Protein AF-A0A950DJM6-F1 (afdb_monomer_lite)

pLDDT: mean 75.51, std 18.3, range [28.61, 95.75]

Secondary structure (DSSP, 8-state):
--SHHHHHHHTT----------S----TTS--SHHHHHHHHHSHHHHHTS-HHHHHHHHHHHHHHHHS-HHHHHHHHHHHHHHHHS-HHHHHHHHHHHHHHHHS-HHHHHHHHHHHHHHHTS-HHHHHHHHHHHHHHHHS-HHHHHHHHHHHHHHHHS-HHHHHHHHHHHHHHSSS------PPP----

Sequence (189 aa):
MTTRSSIAVVMILAALISPGAFAQTAPLGEPANSAERALVGAQPDAWARLNPQQRERVLENFRQWQGMTPEQRQGAERNFQEFRKLPPQERQQVLRTLHQWRQLPPERREQMRAAYSRFKNMPPAQRQQIMQRYEHFQQLPPEQRQKVLNNYQRWQQMTPEQRQEFSRQWGRTHNAHPRFEPKPPKLLH

Radius of gyration: 23.28 Å; chains: 1; bounding box: 52×35×60 Å

Structure (mmCIF, N/CA/C/O backbone):
data_AF-A0A950DJM6-F1
#
_entry.id   AF-A0A950DJM6-F1
#
loop_
_atom_site.group_PDB
_atom_site.id
_atom_site.type_symbol
_atom_site.label_atom_id
_atom_site.label_alt_id
_atom_site.label_comp_id
_atom_site.label_asym_id
_atom_site.label_entity_id
_atom_site.label_seq_id
_atom_site.pdbx_PDB_ins_code
_atom_site.Cartn_x
_atom_site.Cartn_y
_atom_site.Cartn_z
_atom_site.occupancy
_atom_site.B_iso_or_equiv
_atom_site.auth_seq_id
_atom_site.auth_comp_id
_atom_site.auth_asym_id
_atom_site.auth_atom_id
_atom_site.pdbx_PDB_model_num
ATOM 1 N N . MET A 1 1 ? 14.748 -20.514 -17.461 1.00 38.59 1 MET A N 1
ATOM 2 C CA . MET A 1 1 ? 13.566 -19.754 -17.938 1.00 38.59 1 MET A CA 1
ATOM 3 C C . MET A 1 1 ? 13.356 -18.534 -17.033 1.00 38.59 1 MET A C 1
ATOM 5 O O . MET A 1 1 ? 12.516 -18.590 -16.151 1.00 38.59 1 MET A O 1
ATOM 9 N N . THR A 1 2 ? 14.166 -17.473 -17.137 1.00 38.38 2 THR A N 1
ATOM 10 C CA . THR A 1 2 ? 14.316 -16.523 -15.999 1.00 38.38 2 THR A CA 1
ATOM 11 C C . THR A 1 2 ? 14.405 -15.034 -16.356 1.00 38.38 2 THR A C 1
ATOM 13 O O . THR A 1 2 ? 14.617 -14.217 -15.469 1.00 38.38 2 THR A O 1
ATOM 16 N N . THR A 1 3 ? 14.194 -14.639 -17.614 1.00 36.16 3 THR A N 1
ATOM 17 C CA . THR A 1 3 ? 14.257 -13.218 -18.028 1.00 36.16 3 THR A CA 1
ATOM 18 C C . THR A 1 3 ? 12.938 -12.651 -18.552 1.00 36.16 3 THR A C 1
ATOM 20 O O . THR A 1 3 ? 12.709 -11.453 -18.436 1.00 36.16 3 THR A O 1
ATOM 23 N N . ARG A 1 4 ? 12.027 -13.483 -19.076 1.00 36.38 4 ARG A N 1
ATOM 24 C CA . ARG A 1 4 ? 10.762 -13.010 -19.675 1.00 36.38 4 ARG A CA 1
ATOM 25 C C . ARG A 1 4 ? 9.646 -12.735 -18.656 1.00 36.38 4 ARG A C 1
ATOM 27 O O . ARG A 1 4 ? 8.851 -11.829 -18.880 1.00 36.38 4 ARG A O 1
ATOM 34 N N . SER A 1 5 ? 9.602 -13.465 -17.538 1.00 37.94 5 SER A N 1
ATOM 35 C CA . SER A 1 5 ? 8.569 -13.281 -16.500 1.00 37.94 5 SER A CA 1
ATOM 36 C C . SER A 1 5 ? 8.754 -11.978 -15.714 1.00 37.94 5 SER A C 1
ATOM 38 O O . SER A 1 5 ? 7.786 -11.264 -15.471 1.00 37.94 5 SER A O 1
ATOM 40 N N . SER A 1 6 ? 10.005 -11.598 -15.440 1.00 43.41 6 SER A N 1
ATOM 41 C CA . SER A 1 6 ? 10.375 -10.409 -14.659 1.00 43.41 6 SER A CA 1
ATOM 42 C C . SER A 1 6 ? 9.978 -9.087 -15.334 1.00 43.41 6 SER A C 1
ATOM 44 O O . SER A 1 6 ? 9.652 -8.116 -14.657 1.00 43.41 6 SER A O 1
ATOM 46 N N . ILE A 1 7 ? 9.952 -9.049 -16.672 1.00 50.00 7 ILE A N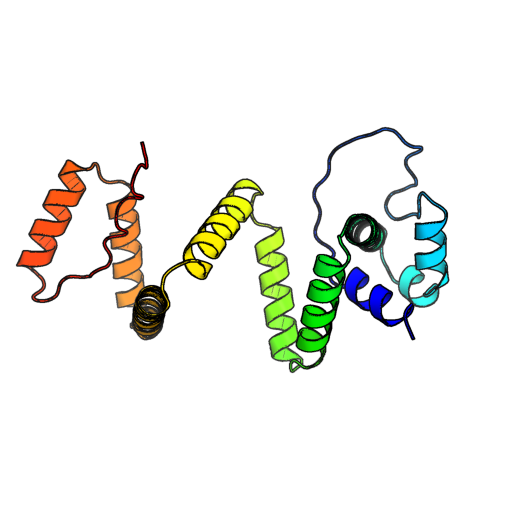 1
ATOM 47 C CA . ILE A 1 7 ? 9.603 -7.852 -17.461 1.00 50.00 7 ILE A CA 1
ATOM 48 C C . ILE A 1 7 ? 8.101 -7.537 -17.344 1.00 50.00 7 ILE A C 1
ATOM 50 O O . ILE A 1 7 ? 7.706 -6.374 -17.296 1.00 50.00 7 ILE A O 1
ATOM 54 N N . ALA A 1 8 ? 7.250 -8.560 -17.216 1.00 43.78 8 ALA A N 1
ATOM 55 C CA . ALA A 1 8 ? 5.803 -8.376 -17.131 1.00 43.78 8 ALA A CA 1
ATOM 56 C C . ALA A 1 8 ? 5.336 -7.867 -15.746 1.00 43.78 8 ALA A C 1
ATOM 58 O O . ALA A 1 8 ? 4.342 -7.145 -15.664 1.00 43.78 8 ALA A O 1
ATOM 59 N N . VAL A 1 9 ? 6.090 -8.164 -14.677 1.00 50.28 9 VAL A N 1
ATOM 60 C CA . VAL A 1 9 ? 5.865 -7.643 -13.311 1.00 50.28 9 VAL A CA 1
ATOM 61 C C . VAL A 1 9 ? 6.177 -6.140 -13.228 1.00 50.28 9 VAL A C 1
ATOM 63 O O . VAL A 1 9 ? 5.440 -5.376 -12.601 1.00 50.28 9 VAL A O 1
ATOM 66 N N . VAL A 1 10 ? 7.240 -5.701 -13.912 1.00 52.81 10 VAL A N 1
ATOM 67 C CA . VAL A 1 10 ? 7.722 -4.306 -13.932 1.00 52.81 10 VAL A CA 1
ATOM 68 C C . VAL A 1 10 ? 6.737 -3.361 -14.637 1.00 52.81 10 VAL A C 1
ATOM 70 O O . VAL A 1 10 ? 6.583 -2.216 -14.222 1.00 52.81 10 VAL A O 1
ATOM 73 N N . MET A 1 11 ? 5.993 -3.829 -15.642 1.00 51.84 11 MET A N 1
ATOM 74 C CA . MET A 1 11 ? 5.091 -2.983 -16.443 1.00 51.84 11 MET A CA 1
ATOM 75 C C . MET A 1 11 ? 3.792 -2.566 -15.717 1.00 51.84 11 MET A C 1
ATOM 77 O O . MET A 1 11 ? 3.169 -1.578 -16.097 1.00 51.84 11 MET A O 1
ATOM 81 N N . ILE A 1 12 ? 3.378 -3.261 -14.646 1.00 52.03 12 ILE A N 1
ATOM 82 C CA . ILE A 1 12 ? 2.125 -2.971 -13.904 1.00 52.03 12 ILE A CA 1
ATOM 83 C C . ILE A 1 12 ? 2.365 -2.063 -12.677 1.00 52.03 12 ILE A C 1
ATOM 85 O O . ILE A 1 12 ? 1.452 -1.404 -12.156 1.00 52.03 12 ILE A O 1
ATOM 89 N N . LEU A 1 13 ? 3.610 -1.953 -12.207 1.00 47.56 13 LEU A N 1
ATOM 90 C CA . LEU A 1 13 ? 3.924 -1.315 -10.926 1.00 47.56 13 LEU A CA 1
ATOM 91 C C . LEU A 1 13 ? 4.033 0.224 -10.954 1.00 47.56 13 LEU A C 1
ATOM 93 O O . LEU A 1 13 ? 4.403 0.840 -9.960 1.00 47.56 13 LEU A O 1
ATOM 97 N N . ALA A 1 14 ? 3.578 0.858 -12.033 1.00 49.09 14 ALA A N 1
ATOM 98 C CA . ALA A 1 14 ? 3.875 2.249 -12.315 1.00 49.09 14 ALA A CA 1
ATOM 99 C C . ALA A 1 14 ? 3.080 3.236 -11.430 1.00 49.09 14 ALA A C 1
ATOM 101 O O . ALA A 1 14 ? 1.867 3.332 -11.643 1.00 49.09 14 ALA A O 1
ATOM 102 N N . ALA A 1 15 ? 3.748 4.030 -10.553 1.00 43.06 15 ALA A N 1
ATOM 103 C CA . ALA A 1 15 ? 3.265 4.620 -9.273 1.00 43.06 15 ALA A CA 1
ATOM 104 C C . ALA A 1 15 ? 4.123 5.660 -8.493 1.00 43.06 15 ALA A C 1
ATOM 106 O O . ALA A 1 15 ? 3.902 5.670 -7.290 1.00 43.06 15 ALA A O 1
ATOM 107 N N . LEU A 1 16 ? 4.981 6.502 -9.108 1.00 52.78 16 LEU A N 1
ATOM 108 C CA . LEU A 1 16 ? 5.612 7.789 -8.663 1.00 52.78 16 LEU A CA 1
ATOM 109 C C . LEU A 1 16 ? 5.734 8.147 -7.153 1.00 52.78 16 LEU A C 1
ATOM 111 O O . LEU A 1 16 ? 4.713 8.304 -6.481 1.00 52.78 16 LEU A O 1
ATOM 115 N N . ILE A 1 17 ? 6.974 8.437 -6.697 1.00 47.97 17 ILE A N 1
ATOM 116 C CA . ILE A 1 17 ? 7.470 9.687 -6.025 1.00 47.97 17 ILE A CA 1
ATOM 117 C C . ILE A 1 17 ? 9.014 9.607 -5.793 1.00 47.97 17 ILE A C 1
ATOM 119 O O . ILE A 1 17 ? 9.511 8.585 -5.326 1.00 47.97 17 ILE A O 1
ATOM 123 N N . SER A 1 18 ? 9.734 10.712 -6.077 1.00 40.81 18 SER A N 1
ATOM 124 C CA . SER A 1 18 ? 11.208 10.943 -6.020 1.00 40.81 18 SER A CA 1
ATOM 125 C C . SER A 1 18 ? 11.799 11.232 -4.615 1.00 40.81 18 SER A C 1
ATOM 127 O O . SER A 1 18 ? 11.031 11.564 -3.710 1.00 40.81 18 SER A O 1
ATOM 129 N N . PRO A 1 19 ? 13.147 11.170 -4.421 1.00 51.50 19 PRO A N 1
ATOM 130 C CA . PRO A 1 19 ? 14.003 12.367 -4.605 1.00 51.50 19 PRO A CA 1
ATOM 131 C C . PRO A 1 19 ? 15.437 12.145 -5.179 1.00 51.50 19 PRO A C 1
ATOM 133 O O . PRO A 1 19 ? 16.105 11.166 -4.874 1.00 51.50 19 PRO A O 1
ATOM 136 N N . GLY A 1 20 ? 15.884 13.130 -5.978 1.00 48.41 20 GLY A N 1
ATOM 137 C CA . GLY A 1 20 ? 17.236 13.723 -6.106 1.00 48.41 20 GLY A CA 1
ATOM 138 C C . GLY A 1 20 ? 18.523 12.889 -6.269 1.00 48.41 20 GLY A C 1
ATOM 139 O O . GLY A 1 20 ? 19.001 12.307 -5.306 1.00 48.41 20 GLY A O 1
ATOM 140 N N . ALA A 1 21 ? 19.181 13.030 -7.431 1.00 41.78 21 ALA A N 1
ATOM 141 C CA . ALA A 1 21 ? 20.616 13.343 -7.599 1.00 41.78 21 ALA A CA 1
ATOM 142 C C . ALA A 1 21 ? 20.911 13.621 -9.091 1.00 41.78 21 ALA A C 1
ATOM 144 O O . ALA A 1 21 ? 20.365 12.947 -9.963 1.00 41.78 21 ALA A O 1
ATOM 145 N N . PHE A 1 22 ? 21.751 14.617 -9.394 1.00 52.34 22 PHE A N 1
ATOM 146 C CA . PHE A 1 22 ? 22.158 14.963 -10.760 1.00 52.34 22 PHE A CA 1
ATOM 147 C C . PHE A 1 22 ? 22.953 13.816 -11.406 1.00 52.34 22 PHE A C 1
ATOM 149 O O . PHE A 1 22 ? 24.130 13.617 -11.126 1.00 52.34 22 PHE A O 1
ATOM 156 N N . ALA A 1 23 ? 22.312 13.094 -12.315 1.00 46.31 23 ALA A N 1
ATOM 157 C CA . ALA A 1 23 ? 22.949 12.463 -13.464 1.00 46.31 23 ALA A CA 1
ATOM 158 C C . ALA A 1 23 ? 22.388 13.173 -14.701 1.00 46.31 23 ALA A C 1
ATOM 160 O O . ALA A 1 23 ? 21.306 13.750 -14.594 1.00 46.31 23 ALA A O 1
ATOM 161 N N . GLN A 1 24 ? 23.103 13.167 -15.835 1.00 42.28 24 GLN A N 1
ATOM 162 C CA . GLN A 1 24 ? 22.585 13.645 -17.127 1.00 42.28 24 GLN A CA 1
ATOM 163 C C . GLN A 1 24 ? 21.115 13.249 -17.235 1.00 42.28 24 GLN A C 1
ATOM 165 O O . GLN A 1 24 ? 20.809 12.059 -17.317 1.00 42.28 24 GLN A O 1
ATOM 170 N N . THR A 1 25 ? 20.212 14.223 -17.098 1.00 49.75 25 THR A N 1
ATOM 171 C CA . THR A 1 25 ? 18.785 13.935 -17.075 1.00 49.75 25 THR A CA 1
ATOM 172 C C . THR A 1 25 ? 18.435 13.563 -18.493 1.00 49.75 25 THR A C 1
ATOM 174 O O . THR A 1 25 ? 18.199 14.432 -19.332 1.00 49.75 25 THR A O 1
ATOM 177 N N . ALA A 1 26 ? 18.485 12.259 -18.767 1.00 56.16 26 ALA A N 1
ATOM 178 C CA . ALA A 1 26 ? 17.840 11.681 -19.922 1.00 56.16 26 ALA A CA 1
ATOM 179 C C . ALA A 1 26 ? 16.441 12.313 -19.996 1.00 56.16 26 ALA A C 1
ATOM 181 O O . ALA A 1 26 ? 15.798 12.478 -18.948 1.00 56.16 26 ALA A O 1
ATOM 182 N N . PRO A 1 27 ? 16.001 12.760 -21.182 1.00 66.94 27 PRO A N 1
ATOM 183 C CA . PRO A 1 27 ? 14.669 13.323 -21.314 1.00 66.94 27 PRO A CA 1
ATOM 184 C C . PRO A 1 27 ? 13.656 12.341 -20.720 1.00 66.94 27 PRO A C 1
ATOM 186 O O . PRO A 1 27 ? 13.850 11.128 -20.791 1.00 66.94 27 PRO A O 1
ATOM 189 N N . LEU A 1 28 ? 12.626 12.881 -20.064 1.00 75.88 28 LEU A N 1
ATOM 190 C CA . LEU A 1 28 ? 11.648 12.110 -19.297 1.00 75.88 28 LEU A CA 1
ATOM 191 C C . LEU A 1 28 ? 11.212 10.855 -20.072 1.00 75.88 28 LEU A C 1
ATOM 193 O O . LEU A 1 28 ? 10.678 10.969 -21.176 1.00 75.88 28 LEU A O 1
ATOM 197 N N . GLY A 1 29 ? 11.418 9.672 -19.491 1.00 79.25 29 GLY A N 1
ATOM 198 C CA . GLY A 1 29 ? 11.062 8.414 -20.136 1.00 79.25 29 GLY A CA 1
ATOM 199 C C . GLY A 1 29 ? 12.085 7.847 -21.119 1.00 79.25 29 GLY A C 1
ATOM 200 O O . GLY A 1 29 ? 11.708 6.989 -21.911 1.00 79.25 29 GLY A O 1
ATOM 201 N N . GLU A 1 30 ? 13.351 8.255 -21.063 1.00 88.50 30 GLU A N 1
ATOM 202 C CA . GLU A 1 30 ? 14.446 7.602 -21.788 1.00 88.50 30 GLU A CA 1
ATOM 203 C C . GLU A 1 30 ? 15.387 6.823 -20.844 1.00 88.50 30 GLU A C 1
ATOM 205 O O . GLU A 1 30 ? 15.624 7.243 -19.708 1.00 88.50 30 GLU A O 1
ATOM 210 N N . PRO A 1 31 ? 15.933 5.671 -21.284 1.00 87.88 31 PRO A N 1
ATOM 211 C CA . PRO A 1 31 ? 16.753 4.803 -20.441 1.00 87.88 31 PRO A CA 1
ATOM 212 C C . PRO A 1 31 ? 18.121 5.430 -20.121 1.00 87.88 31 PRO A C 1
ATOM 214 O O . PRO A 1 31 ? 18.942 5.683 -21.007 1.00 87.88 31 PRO A O 1
ATOM 217 N N . ALA A 1 32 ? 18.415 5.601 -18.833 1.00 88.75 32 ALA A N 1
ATOM 218 C CA . ALA A 1 32 ? 19.607 6.282 -18.331 1.00 88.75 32 ALA A CA 1
ATOM 219 C C . ALA A 1 32 ? 20.866 5.395 -18.313 1.00 88.75 32 ALA A C 1
ATOM 221 O O . ALA A 1 32 ? 21.988 5.896 -18.382 1.00 88.75 32 ALA A O 1
ATOM 222 N N . ASN A 1 33 ? 20.716 4.069 -18.240 1.00 87.25 33 ASN A N 1
ATOM 223 C CA . ASN A 1 33 ? 21.836 3.129 -18.117 1.00 87.25 33 ASN A CA 1
ATOM 224 C C . ASN A 1 33 ? 21.691 1.900 -19.033 1.00 87.25 33 ASN A C 1
ATOM 226 O O . ASN A 1 33 ? 20.666 1.692 -19.681 1.00 87.25 33 ASN A O 1
ATOM 230 N N . SER A 1 34 ? 22.740 1.077 -19.109 1.00 87.56 34 SER A N 1
ATOM 231 C CA . SER A 1 34 ? 22.771 -0.112 -19.973 1.00 87.56 34 SER A CA 1
ATOM 232 C C . SER A 1 34 ? 21.712 -1.158 -19.609 1.00 87.56 34 SER A C 1
ATOM 234 O O . SER A 1 34 ? 21.174 -1.804 -20.506 1.00 87.56 34 SER A O 1
ATOM 236 N N . ALA A 1 35 ? 21.367 -1.303 -18.327 1.00 86.44 35 ALA A N 1
ATOM 237 C CA . ALA A 1 35 ? 20.337 -2.239 -17.884 1.00 86.44 35 ALA A CA 1
ATOM 238 C C . ALA A 1 35 ? 18.931 -1.781 -18.305 1.00 86.44 35 ALA A C 1
ATOM 240 O O . ALA A 1 35 ? 18.131 -2.588 -18.772 1.00 86.44 35 ALA A O 1
ATOM 241 N N . GLU A 1 36 ? 18.647 -0.483 -18.211 1.00 90.25 36 GLU A N 1
ATOM 242 C CA . GLU A 1 36 ? 17.407 0.115 -18.709 1.00 90.25 36 GLU A CA 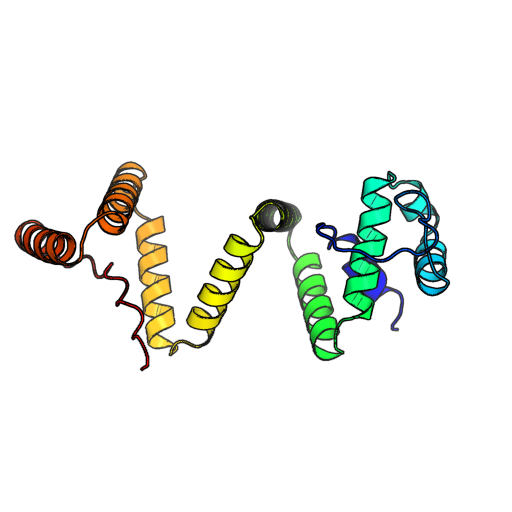1
ATOM 243 C C . GLU A 1 36 ? 17.307 0.013 -20.238 1.00 90.25 36 GLU A C 1
ATOM 245 O O . GLU A 1 36 ? 16.258 -0.352 -20.765 1.00 90.25 36 GLU A O 1
ATOM 250 N N . ARG A 1 37 ? 18.408 0.227 -20.971 1.00 90.50 37 ARG A N 1
ATOM 251 C CA . ARG A 1 37 ? 18.437 0.009 -22.431 1.00 90.50 37 ARG A CA 1
ATOM 252 C C . ARG A 1 37 ? 18.181 -1.451 -22.797 1.00 90.50 37 ARG A C 1
ATOM 254 O O . ARG A 1 37 ? 17.475 -1.713 -23.765 1.00 90.50 37 ARG A O 1
ATOM 261 N N . ALA A 1 38 ? 18.707 -2.397 -22.019 1.00 87.88 38 ALA A N 1
ATOM 262 C CA . ALA A 1 38 ? 18.437 -3.821 -22.210 1.00 87.88 38 ALA A CA 1
ATOM 263 C C . ALA A 1 38 ? 16.964 -4.177 -21.938 1.00 87.88 38 ALA A C 1
ATOM 265 O O . ALA A 1 38 ? 16.391 -4.977 -22.676 1.00 87.88 38 ALA A O 1
ATOM 266 N N . LEU A 1 39 ? 16.331 -3.562 -20.929 1.00 86.50 39 LEU A N 1
ATOM 267 C CA . LEU A 1 39 ? 14.891 -3.703 -20.682 1.00 86.50 39 LEU A CA 1
ATOM 268 C C . LEU A 1 39 ? 14.075 -3.221 -21.887 1.00 86.50 39 LEU A C 1
ATOM 270 O O . LEU A 1 39 ? 13.205 -3.945 -22.367 1.00 86.50 39 LEU A O 1
ATOM 274 N N . VAL A 1 40 ? 14.374 -2.017 -22.380 1.00 89.94 40 VAL A N 1
ATOM 275 C CA . VAL A 1 40 ? 13.697 -1.425 -23.542 1.00 89.94 40 VAL A CA 1
ATOM 276 C C . VAL A 1 40 ? 13.904 -2.286 -24.791 1.00 89.94 40 VAL A C 1
ATOM 278 O O . VAL A 1 40 ? 12.944 -2.629 -25.479 1.00 89.94 40 VAL A O 1
ATOM 281 N N . GLY A 1 41 ? 15.144 -2.711 -25.044 1.00 86.81 41 GLY A N 1
ATOM 282 C CA . GLY A 1 41 ? 15.504 -3.560 -26.180 1.00 86.81 41 GLY A CA 1
ATOM 283 C C . GLY A 1 41 ? 14.878 -4.956 -26.142 1.00 86.81 41 GLY A C 1
ATOM 284 O O . GLY A 1 41 ? 14.742 -5.589 -27.185 1.00 86.81 41 GLY A O 1
ATOM 285 N N . ALA A 1 42 ? 14.443 -5.436 -24.974 1.00 86.31 42 ALA A N 1
ATOM 286 C CA . ALA A 1 42 ? 13.726 -6.702 -24.864 1.00 86.31 42 ALA A CA 1
ATOM 287 C C . ALA A 1 42 ? 12.277 -6.624 -25.381 1.00 86.31 42 ALA A C 1
ATOM 289 O O . ALA A 1 42 ? 11.709 -7.662 -25.728 1.00 86.31 42 ALA A O 1
ATOM 290 N N . GLN A 1 43 ? 11.668 -5.428 -25.413 1.00 84.50 43 GLN A N 1
ATOM 291 C CA . GLN A 1 43 ? 10.299 -5.199 -25.898 1.00 84.50 43 GLN A CA 1
ATOM 292 C C . GLN A 1 43 ? 10.157 -3.847 -26.634 1.00 84.50 43 GLN A C 1
ATOM 294 O O . GLN A 1 43 ? 9.415 -2.969 -26.177 1.00 84.50 43 GLN A O 1
ATOM 299 N N . PRO A 1 44 ? 10.817 -3.672 -27.794 1.00 85.19 44 PRO A N 1
ATOM 300 C CA . PRO A 1 44 ? 10.868 -2.386 -28.492 1.00 85.19 44 PRO A CA 1
ATOM 301 C C . PRO A 1 44 ? 9.487 -1.906 -28.966 1.00 85.19 44 PRO A C 1
ATOM 303 O O . PRO A 1 44 ? 9.147 -0.739 -28.781 1.00 85.19 44 PRO A O 1
ATOM 306 N N . ASP A 1 45 ? 8.643 -2.805 -29.487 1.00 87.56 45 ASP A N 1
ATOM 307 C CA . ASP A 1 45 ? 7.300 -2.447 -29.971 1.00 87.56 45 ASP A CA 1
ATOM 308 C C . ASP A 1 45 ? 6.369 -1.993 -28.843 1.00 87.56 45 ASP A C 1
ATOM 310 O O . ASP A 1 45 ? 5.568 -1.072 -29.008 1.00 87.56 45 ASP A O 1
ATOM 314 N N . ALA A 1 46 ? 6.458 -2.645 -27.679 1.00 84.00 46 ALA A N 1
ATOM 315 C CA . ALA A 1 46 ? 5.664 -2.274 -26.513 1.00 84.00 46 ALA A CA 1
ATOM 316 C C . ALA A 1 46 ? 6.115 -0.916 -25.966 1.00 84.00 46 ALA A C 1
ATOM 318 O O . ALA A 1 46 ? 5.273 -0.083 -25.642 1.00 84.00 46 ALA A O 1
ATOM 319 N N . TRP A 1 47 ? 7.429 -0.680 -25.920 1.00 86.69 47 TRP A N 1
ATOM 320 C CA . TRP A 1 47 ? 8.024 0.582 -25.490 1.00 86.69 47 TRP A CA 1
ATOM 321 C C . TRP A 1 47 ? 7.632 1.762 -26.386 1.00 86.69 47 TRP A C 1
ATOM 323 O O . TRP A 1 47 ? 7.261 2.829 -25.890 1.00 86.69 47 TRP A O 1
ATOM 333 N N . ALA A 1 48 ? 7.645 1.558 -27.706 1.00 89.56 48 ALA A N 1
ATOM 334 C CA . ALA A 1 48 ? 7.292 2.584 -28.684 1.00 89.56 48 ALA A CA 1
ATOM 335 C C . ALA A 1 48 ? 5.854 3.105 -28.510 1.00 89.56 48 ALA A C 1
ATOM 337 O O . ALA A 1 48 ? 5.597 4.283 -28.749 1.00 89.56 48 ALA A O 1
ATOM 338 N N . ARG A 1 49 ? 4.931 2.255 -28.034 1.00 89.06 49 ARG A N 1
ATOM 339 C CA . ARG A 1 49 ? 3.517 2.601 -27.788 1.00 89.06 49 ARG A CA 1
ATOM 340 C C . ARG A 1 49 ? 3.283 3.407 -26.508 1.00 89.06 49 ARG A C 1
ATOM 342 O O . ARG A 1 49 ? 2.177 3.906 -26.309 1.00 89.06 49 ARG A O 1
ATOM 349 N N . LEU A 1 50 ? 4.277 3.505 -25.626 1.00 86.31 50 LEU A N 1
ATOM 350 C CA . LEU A 1 50 ? 4.166 4.247 -24.372 1.00 86.31 50 LEU A CA 1
ATOM 351 C C . LEU A 1 50 ? 4.465 5.731 -24.588 1.00 86.31 50 LEU A C 1
ATOM 353 O O . LEU A 1 50 ? 5.432 6.086 -25.265 1.00 86.31 50 LEU A O 1
ATOM 357 N N . ASN A 1 51 ? 3.684 6.592 -23.937 1.00 88.81 51 ASN A N 1
ATOM 358 C CA . ASN A 1 51 ? 4.006 8.013 -23.831 1.00 88.81 51 ASN A CA 1
ATOM 359 C C . ASN A 1 51 ? 5.171 8.251 -22.836 1.00 88.81 51 ASN A C 1
ATOM 361 O O . ASN A 1 51 ? 5.472 7.366 -22.029 1.00 88.81 51 ASN A O 1
ATOM 365 N N . PRO A 1 52 ? 5.810 9.436 -22.835 1.00 87.56 52 PRO A N 1
ATOM 366 C CA . PRO A 1 52 ? 6.966 9.719 -21.975 1.00 87.56 52 PRO A CA 1
ATOM 367 C C . PRO A 1 52 ? 6.729 9.457 -20.478 1.00 87.56 52 PRO A C 1
ATOM 369 O O . PRO A 1 52 ? 7.578 8.888 -19.797 1.00 87.56 52 PRO A O 1
ATOM 372 N N . GLN A 1 53 ? 5.542 9.786 -19.958 1.00 84.19 53 GLN A N 1
ATOM 373 C CA . GLN A 1 53 ? 5.205 9.554 -18.551 1.00 84.19 53 GLN A CA 1
ATOM 374 C C . GLN A 1 53 ? 5.051 8.060 -18.230 1.00 84.19 53 GLN A C 1
ATOM 376 O O . GLN A 1 53 ? 5.441 7.605 -17.155 1.00 84.19 53 GLN A O 1
ATOM 381 N N . GLN A 1 54 ? 4.482 7.282 -19.151 1.00 84.25 54 GLN A N 1
ATOM 382 C CA . GLN A 1 54 ? 4.370 5.830 -19.022 1.00 84.25 54 GLN A CA 1
ATOM 383 C C . GLN A 1 54 ? 5.747 5.164 -19.091 1.00 84.25 54 GLN A C 1
ATOM 385 O O . GLN A 1 54 ? 6.030 4.289 -18.273 1.00 84.25 54 GLN A O 1
ATOM 390 N N . ARG A 1 55 ? 6.607 5.609 -20.015 1.00 89.62 55 ARG A N 1
ATOM 391 C CA . ARG A 1 55 ? 7.994 5.146 -20.147 1.00 89.62 55 ARG A CA 1
ATOM 392 C C . ARG A 1 55 ? 8.793 5.384 -18.877 1.00 89.62 55 ARG A C 1
ATOM 394 O O . ARG A 1 55 ? 9.339 4.432 -18.324 1.00 89.62 55 ARG A O 1
ATOM 401 N N . GLU A 1 56 ? 8.774 6.615 -18.364 1.00 88.69 56 GLU A N 1
ATOM 402 C CA . GLU A 1 56 ? 9.463 6.967 -17.117 1.00 88.69 56 GLU A CA 1
ATOM 403 C C . GLU A 1 56 ? 9.061 6.024 -15.994 1.00 88.69 56 GLU A C 1
ATOM 405 O O . GLU A 1 56 ? 9.880 5.582 -15.192 1.00 88.69 56 GLU A O 1
ATOM 410 N N . ARG A 1 57 ? 7.787 5.638 -15.976 1.00 82.25 57 ARG A N 1
ATOM 411 C CA . ARG A 1 57 ? 7.286 4.818 -14.897 1.00 82.25 57 ARG A CA 1
ATOM 412 C C . ARG A 1 57 ? 7.606 3.345 -14.996 1.00 82.25 57 ARG A C 1
ATOM 414 O O . ARG A 1 57 ? 7.737 2.686 -13.970 1.00 82.25 57 ARG A O 1
ATOM 421 N N . VAL A 1 58 ? 7.771 2.832 -16.205 1.00 86.00 58 VAL A N 1
ATOM 422 C CA . VAL A 1 58 ? 8.360 1.509 -16.413 1.00 86.00 58 VAL A CA 1
ATOM 423 C C . VAL A 1 58 ? 9.812 1.500 -15.925 1.00 86.00 58 VAL A C 1
ATOM 425 O O . VAL A 1 58 ? 10.201 0.565 -15.225 1.00 86.00 58 VAL A O 1
ATOM 428 N N . LEU A 1 59 ? 10.584 2.555 -16.210 1.00 88.88 59 LEU A N 1
ATOM 429 C CA . LEU A 1 59 ? 11.973 2.683 -15.748 1.00 88.88 59 LEU A CA 1
ATOM 430 C C . LEU A 1 59 ? 12.059 2.818 -14.224 1.00 88.88 59 LEU A C 1
ATOM 432 O O . LEU A 1 59 ? 12.856 2.129 -13.594 1.00 88.88 59 LEU A O 1
ATOM 436 N N . GLU A 1 60 ? 11.200 3.629 -13.605 1.00 85.81 60 GLU A N 1
ATOM 437 C CA . GLU A 1 60 ? 11.116 3.759 -12.145 1.00 85.81 60 GLU A CA 1
ATOM 438 C C . GLU A 1 60 ? 10.855 2.401 -11.474 1.00 85.81 60 GLU A C 1
ATOM 440 O O . GLU A 1 60 ? 11.572 2.013 -10.549 1.00 85.81 60 GLU A O 1
ATOM 445 N N . ASN A 1 61 ? 9.884 1.632 -11.977 1.00 84.38 61 ASN A N 1
ATOM 446 C CA . ASN A 1 61 ? 9.593 0.297 -11.450 1.00 84.38 61 ASN A CA 1
ATOM 447 C C . ASN A 1 61 ? 10.763 -0.662 -11.640 1.00 84.38 61 ASN A C 1
ATOM 449 O O . ASN A 1 61 ? 11.003 -1.516 -10.788 1.00 84.38 61 ASN A O 1
ATOM 453 N N . PHE A 1 62 ? 11.476 -0.547 -12.761 1.00 87.31 62 PHE A N 1
ATOM 454 C CA . PHE A 1 62 ? 12.644 -1.369 -13.032 1.00 87.31 62 PHE A CA 1
ATOM 455 C C . PHE A 1 62 ? 13.766 -1.072 -12.038 1.00 87.31 62 PHE A C 1
ATOM 457 O O . PHE A 1 62 ? 14.317 -2.001 -11.450 1.00 87.31 62 PHE A O 1
ATOM 464 N N . ARG A 1 63 ? 14.041 0.208 -11.766 1.00 87.44 63 ARG A N 1
ATOM 465 C CA . ARG A 1 63 ? 15.006 0.625 -10.740 1.00 87.44 63 ARG A CA 1
ATOM 466 C C . ARG A 1 63 ? 14.609 0.110 -9.354 1.00 87.44 63 ARG A C 1
ATOM 468 O O . ARG A 1 63 ? 15.442 -0.457 -8.649 1.00 87.44 63 ARG A O 1
ATOM 475 N N . GLN A 1 64 ? 13.329 0.214 -8.986 1.00 84.88 64 GLN A N 1
ATOM 476 C CA . GLN A 1 64 ? 12.822 -0.357 -7.730 1.00 84.88 64 GLN A CA 1
ATOM 477 C C . GLN A 1 64 ? 13.014 -1.877 -7.678 1.00 84.88 64 GLN A C 1
ATOM 479 O O . GLN A 1 64 ? 13.504 -2.400 -6.681 1.00 84.88 64 GLN A O 1
ATOM 484 N N . TRP A 1 65 ? 12.688 -2.591 -8.759 1.00 83.56 65 TRP A N 1
ATOM 485 C CA . TRP A 1 65 ? 12.890 -4.036 -8.874 1.00 83.56 65 TRP A CA 1
ATOM 486 C C . TRP A 1 65 ? 14.364 -4.437 -8.727 1.00 83.56 65 TRP A C 1
ATOM 488 O O . TRP A 1 65 ? 14.681 -5.430 -8.063 1.00 83.56 65 TRP A O 1
ATOM 498 N N . GLN A 1 66 ? 15.282 -3.657 -9.303 1.00 86.31 66 GLN A N 1
ATOM 499 C CA . GLN A 1 66 ? 16.720 -3.868 -9.144 1.00 86.31 66 GLN A CA 1
ATOM 500 C C . GLN A 1 66 ? 17.166 -3.721 -7.683 1.00 86.31 66 GLN A C 1
ATOM 502 O O . GLN A 1 66 ? 18.006 -4.502 -7.244 1.00 86.31 66 GLN A O 1
ATOM 507 N N . GLY A 1 67 ? 16.551 -2.819 -6.915 1.00 87.25 67 GLY A N 1
ATOM 508 C CA . GLY A 1 67 ? 16.799 -2.663 -5.478 1.00 87.25 67 GLY A CA 1
ATOM 509 C C . GLY A 1 67 ? 16.143 -3.717 -4.572 1.00 87.25 67 GLY A C 1
ATOM 510 O O . GLY A 1 67 ? 16.448 -3.757 -3.383 1.00 87.25 67 GLY A O 1
ATOM 511 N N . MET A 1 68 ? 15.250 -4.568 -5.092 1.00 86.81 68 MET A N 1
ATOM 512 C CA . MET A 1 68 ? 14.566 -5.587 -4.285 1.00 86.81 68 MET A CA 1
ATOM 513 C C . MET A 1 68 ? 15.474 -6.769 -3.922 1.00 86.81 68 MET A C 1
ATOM 515 O O . MET A 1 68 ? 16.239 -7.256 -4.761 1.00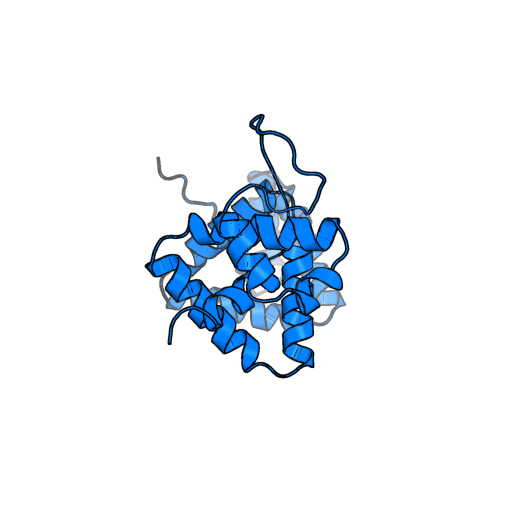 86.81 68 MET A O 1
ATOM 519 N N . THR A 1 69 ? 15.302 -7.304 -2.709 1.00 89.94 69 THR A N 1
ATOM 520 C CA . THR A 1 69 ? 15.934 -8.567 -2.287 1.00 89.94 69 THR A CA 1
ATOM 521 C C . THR A 1 69 ? 15.363 -9.765 -3.064 1.00 89.94 69 THR A C 1
ATOM 523 O O . THR A 1 69 ? 14.257 -9.677 -3.617 1.00 89.94 69 THR A O 1
ATOM 526 N N . PRO A 1 70 ? 16.061 -10.916 -3.111 1.00 88.31 70 PRO A N 1
ATOM 527 C CA . PRO A 1 70 ? 15.543 -12.126 -3.754 1.00 88.31 70 PRO A CA 1
ATOM 528 C C . PRO A 1 70 ? 14.153 -12.542 -3.248 1.00 88.31 70 PRO A C 1
ATOM 530 O O . PRO A 1 70 ? 13.277 -12.883 -4.043 1.00 88.31 70 PRO A O 1
ATOM 533 N N . GLU A 1 71 ? 13.908 -12.435 -1.943 1.00 85.12 71 GLU A N 1
ATOM 534 C CA . GLU A 1 71 ? 12.634 -12.781 -1.304 1.00 85.12 71 GLU A CA 1
ATOM 535 C C . GLU A 1 71 ? 11.524 -11.816 -1.729 1.00 85.12 71 GLU A C 1
ATOM 537 O O . GLU A 1 71 ? 10.400 -12.237 -2.017 1.00 85.12 71 GLU A O 1
ATOM 542 N N . GLN A 1 72 ? 11.838 -10.518 -1.811 1.00 81.69 72 GLN A N 1
ATOM 543 C CA . GLN A 1 72 ? 10.906 -9.498 -2.290 1.00 81.69 72 GLN A CA 1
ATOM 544 C C . GLN A 1 72 ? 10.532 -9.733 -3.756 1.00 81.69 72 GLN A C 1
ATOM 546 O O . GLN A 1 72 ? 9.346 -9.711 -4.092 1.00 81.69 72 GLN A O 1
ATOM 551 N N . ARG A 1 73 ? 11.513 -10.043 -4.614 1.00 83.81 73 ARG A N 1
ATOM 552 C CA . ARG A 1 73 ? 11.268 -10.394 -6.022 1.00 83.81 73 ARG A CA 1
ATOM 553 C C . ARG A 1 73 ? 10.421 -11.657 -6.149 1.00 83.81 73 ARG A C 1
ATOM 555 O O . ARG A 1 73 ? 9.476 -11.678 -6.932 1.00 83.81 73 ARG A O 1
ATOM 562 N N . GLN A 1 74 ? 10.691 -12.685 -5.341 1.00 85.94 74 GLN A N 1
ATOM 563 C CA . GLN A 1 74 ? 9.884 -13.909 -5.319 1.00 85.94 74 GLN A CA 1
ATOM 564 C C . GLN A 1 74 ? 8.444 -13.637 -4.853 1.00 85.94 74 GLN A C 1
ATOM 566 O O . GLN A 1 74 ? 7.495 -14.238 -5.356 1.00 85.94 74 GLN A O 1
ATOM 571 N N . GLY A 1 75 ? 8.257 -12.746 -3.878 1.00 83.88 75 GLY A N 1
ATOM 572 C CA . GLY A 1 75 ? 6.933 -12.292 -3.451 1.00 83.88 75 GLY A CA 1
ATOM 573 C C . GLY A 1 75 ? 6.187 -11.557 -4.566 1.00 83.88 75 GLY A C 1
ATOM 574 O O . GLY A 1 75 ? 5.030 -11.865 -4.841 1.00 83.88 75 GLY A O 1
ATOM 575 N N . ALA A 1 76 ? 6.857 -10.627 -5.244 1.00 82.88 76 ALA A N 1
ATOM 576 C CA . ALA A 1 76 ? 6.285 -9.871 -6.351 1.00 82.88 76 ALA A CA 1
ATOM 577 C C . ALA A 1 76 ? 5.919 -10.763 -7.552 1.00 82.88 76 ALA A C 1
ATOM 579 O O . ALA A 1 76 ? 4.834 -10.608 -8.109 1.00 82.88 76 ALA A O 1
ATOM 580 N N . GLU A 1 77 ? 6.760 -11.743 -7.892 1.00 83.00 77 GLU A N 1
ATOM 581 C CA . GLU A 1 77 ? 6.465 -12.746 -8.922 1.00 83.00 77 GLU A CA 1
ATOM 582 C C . GLU A 1 77 ? 5.228 -13.580 -8.556 1.00 83.00 77 GLU A C 1
ATOM 584 O O . GLU A 1 77 ? 4.317 -13.720 -9.369 1.00 83.00 77 GLU A O 1
ATOM 589 N N . ARG A 1 78 ? 5.136 -14.071 -7.311 1.00 87.25 78 ARG A N 1
ATOM 590 C CA . ARG A 1 78 ? 3.945 -14.798 -6.831 1.00 87.25 78 ARG A CA 1
ATOM 591 C C . ARG A 1 78 ? 2.681 -13.946 -6.941 1.00 87.25 78 ARG A C 1
ATOM 593 O O . ARG A 1 78 ? 1.690 -14.394 -7.510 1.00 87.25 78 ARG A O 1
ATOM 600 N N . ASN A 1 79 ? 2.729 -12.701 -6.469 1.00 83.94 79 ASN A N 1
ATOM 601 C CA . ASN A 1 79 ? 1.594 -11.778 -6.551 1.00 83.94 79 ASN A CA 1
ATOM 602 C C . ASN A 1 79 ? 1.166 -11.522 -8.001 1.00 83.94 79 ASN A C 1
ATOM 604 O O . ASN A 1 79 ? -0.025 -11.449 -8.298 1.00 83.94 79 ASN A O 1
ATOM 608 N N . PHE A 1 80 ? 2.130 -11.399 -8.914 1.00 84.69 80 PHE A N 1
ATOM 609 C CA . PHE A 1 80 ? 1.854 -11.218 -10.332 1.00 84.69 80 PHE A CA 1
ATOM 610 C C . PHE A 1 80 ? 1.205 -12.453 -10.964 1.00 84.69 80 PHE A C 1
ATOM 612 O O . PHE A 1 80 ? 0.263 -12.317 -11.747 1.00 84.69 80 PHE A O 1
ATOM 619 N N . GLN A 1 81 ? 1.660 -13.655 -10.608 1.00 86.94 81 GLN A N 1
ATOM 620 C CA . GLN A 1 81 ? 1.045 -14.898 -11.071 1.00 86.94 81 GLN A CA 1
ATOM 621 C C . GLN A 1 81 ? -0.408 -15.016 -10.606 1.00 86.94 81 GLN A C 1
ATOM 623 O O . GLN A 1 81 ? -1.270 -15.343 -11.418 1.00 86.94 81 GLN A O 1
ATOM 628 N N . GLU A 1 82 ? -0.699 -14.683 -9.348 1.00 86.62 82 GLU A N 1
ATOM 629 C CA . GLU A 1 82 ? -2.074 -14.658 -8.837 1.00 86.62 82 GLU A CA 1
ATOM 630 C C . GLU A 1 82 ? -2.922 -13.599 -9.550 1.00 86.62 82 GLU A C 1
ATOM 632 O O . GLU A 1 82 ? -4.005 -13.903 -10.047 1.00 86.62 82 GLU A O 1
ATOM 637 N N . PHE A 1 83 ? -2.395 -12.385 -9.733 1.00 85.12 83 PHE A N 1
ATOM 638 C CA . PHE A 1 83 ? -3.080 -11.332 -10.485 1.00 85.12 83 PHE A CA 1
ATOM 639 C C . PHE A 1 83 ? -3.436 -11.763 -11.918 1.00 85.12 83 PHE A C 1
ATOM 641 O O . PHE A 1 83 ? -4.529 -11.481 -12.411 1.00 85.12 83 PHE A O 1
ATOM 648 N N . ARG A 1 84 ? -2.537 -12.488 -12.594 1.00 87.25 84 ARG A N 1
ATOM 649 C CA . ARG A 1 84 ? -2.770 -13.015 -13.946 1.00 87.25 84 ARG A CA 1
ATOM 650 C C . ARG A 1 84 ? -3.810 -14.127 -14.012 1.00 87.25 84 ARG A C 1
ATOM 652 O O . ARG A 1 84 ? -4.275 -14.407 -15.114 1.00 87.25 84 ARG A O 1
ATOM 659 N N . LYS A 1 85 ? -4.166 -14.761 -12.897 1.00 92.50 85 LYS A N 1
ATOM 660 C CA . LYS A 1 85 ? -5.236 -15.768 -12.844 1.00 92.50 85 LYS A CA 1
ATOM 661 C C . LYS A 1 85 ? -6.611 -15.138 -12.640 1.00 92.50 85 LYS A C 1
ATOM 663 O O . LYS A 1 85 ? -7.603 -15.746 -13.022 1.00 92.50 85 LYS A O 1
ATOM 668 N N . LEU A 1 86 ? -6.674 -13.913 -12.111 1.00 87.88 86 LEU A N 1
ATOM 669 C CA . LEU A 1 86 ? -7.940 -13.226 -11.852 1.00 87.88 86 LEU A CA 1
ATOM 670 C C . LEU A 1 86 ? -8.755 -13.020 -13.145 1.00 87.88 86 LEU A C 1
ATOM 672 O O . LEU A 1 86 ? -8.160 -12.738 -14.193 1.00 87.88 86 LEU A O 1
ATOM 676 N N . PRO A 1 87 ? -10.095 -13.085 -13.096 1.00 94.56 87 PRO A N 1
ATOM 677 C CA . PRO A 1 87 ? -10.967 -12.655 -14.186 1.00 94.56 87 PRO A CA 1
ATOM 678 C C . PRO A 1 87 ? -10.759 -11.174 -14.560 1.00 94.56 87 PRO A C 1
ATOM 680 O O . PRO A 1 87 ? -10.331 -10.376 -13.721 1.00 94.56 87 PRO A O 1
ATOM 683 N N . PRO A 1 88 ? -11.094 -10.747 -15.795 1.00 91.50 88 PRO A N 1
ATOM 684 C CA . PRO A 1 88 ? -10.866 -9.370 -16.248 1.00 91.50 88 PRO A CA 1
ATOM 685 C C . PRO A 1 88 ? -11.473 -8.291 -15.338 1.00 91.50 88 PRO A C 1
ATOM 687 O O . PRO A 1 88 ? -10.821 -7.283 -15.066 1.00 91.50 88 PRO A O 1
ATOM 690 N N . GLN A 1 89 ? -12.688 -8.511 -14.828 1.00 89.12 89 GLN A N 1
ATOM 691 C CA . GLN A 1 89 ? -13.370 -7.566 -13.935 1.00 89.12 89 GLN A CA 1
ATOM 692 C C . GLN A 1 89 ? -12.638 -7.408 -12.594 1.00 89.12 89 GLN A C 1
ATOM 694 O O . GLN A 1 89 ? -12.432 -6.287 -12.123 1.00 89.12 89 GLN A O 1
ATOM 699 N N . GLU A 1 90 ? -12.174 -8.512 -12.010 1.00 85.19 90 GLU A N 1
ATOM 700 C CA . GLU A 1 90 ? -11.396 -8.499 -10.769 1.00 85.19 90 GLU A CA 1
ATOM 701 C C . GLU A 1 90 ? -10.029 -7.844 -10.966 1.00 85.19 90 GLU A C 1
ATOM 703 O O . GLU A 1 90 ? -9.615 -7.019 -10.149 1.00 85.19 90 GLU A O 1
ATOM 708 N N . ARG A 1 91 ? -9.352 -8.112 -12.093 1.00 85.44 91 ARG A N 1
ATOM 709 C CA . ARG A 1 91 ? -8.104 -7.409 -12.436 1.00 85.44 91 ARG A CA 1
ATOM 710 C C . ARG A 1 91 ? -8.312 -5.905 -12.492 1.00 85.44 91 ARG A C 1
ATOM 712 O O . ARG A 1 91 ? -7.514 -5.160 -11.929 1.00 85.44 91 ARG A O 1
ATOM 719 N N . GLN A 1 92 ? -9.379 -5.448 -13.147 1.00 85.81 92 GLN A N 1
ATOM 720 C CA . GLN A 1 92 ? -9.695 -4.022 -13.203 1.00 85.81 92 GLN A CA 1
ATOM 721 C C . GLN A 1 92 ? -9.939 -3.441 -11.810 1.00 85.81 92 GLN A C 1
ATOM 723 O O . GLN A 1 92 ? -9.468 -2.341 -11.527 1.00 85.81 92 GLN A O 1
ATOM 728 N N . GLN A 1 93 ? -10.623 -4.171 -10.926 1.00 83.56 93 GLN A N 1
ATOM 729 C CA . GLN A 1 93 ? -10.820 -3.733 -9.546 1.00 83.56 93 GLN A CA 1
ATOM 730 C C . GLN A 1 93 ? -9.488 -3.587 -8.806 1.00 83.56 93 GLN A C 1
ATOM 732 O O . GLN A 1 93 ? -9.240 -2.541 -8.209 1.00 83.56 93 GLN A O 1
ATOM 737 N N . VAL A 1 94 ? -8.601 -4.579 -8.906 1.00 82.75 94 VAL A N 1
ATOM 738 C CA . VAL A 1 94 ? -7.262 -4.519 -8.302 1.00 82.75 94 VAL A CA 1
ATOM 739 C C . VAL A 1 94 ? -6.469 -3.324 -8.836 1.00 82.75 94 VAL A C 1
ATOM 741 O O . VAL A 1 94 ? -5.871 -2.587 -8.053 1.00 82.75 94 VAL A O 1
ATOM 744 N N . LEU A 1 95 ? -6.498 -3.080 -10.150 1.00 83.81 95 LEU A N 1
ATOM 745 C CA . LEU A 1 95 ? -5.815 -1.937 -10.761 1.00 83.81 95 LEU A CA 1
ATOM 746 C C . LEU A 1 95 ? -6.385 -0.593 -10.281 1.00 83.81 95 LEU A C 1
ATOM 748 O O . LEU A 1 95 ? -5.611 0.320 -9.989 1.00 83.81 95 LEU A O 1
ATOM 752 N N . ARG A 1 96 ? -7.713 -0.472 -10.139 1.00 84.88 96 ARG A N 1
ATOM 753 C CA . ARG A 1 96 ? -8.359 0.724 -9.570 1.00 84.88 96 ARG A CA 1
ATOM 754 C C . ARG A 1 96 ? -7.931 0.961 -8.126 1.00 84.88 96 ARG A C 1
ATOM 756 O O . ARG A 1 96 ? -7.519 2.068 -7.788 1.00 84.88 96 ARG A O 1
ATOM 763 N N . THR A 1 97 ? -7.974 -0.071 -7.285 1.00 81.19 97 THR A N 1
ATOM 764 C CA . THR A 1 97 ? -7.551 0.029 -5.882 1.00 81.19 97 THR A CA 1
ATOM 765 C C . THR A 1 97 ? -6.072 0.388 -5.769 1.00 81.19 97 THR A C 1
ATOM 767 O O . THR A 1 97 ? -5.704 1.236 -4.961 1.00 81.19 97 THR A O 1
ATOM 770 N N . LEU A 1 98 ? -5.217 -0.195 -6.610 1.00 84.19 98 LEU A N 1
ATOM 771 C CA . LEU A 1 98 ? -3.795 0.134 -6.656 1.00 84.19 98 LEU A CA 1
ATOM 772 C C . LEU A 1 98 ? -3.565 1.597 -7.052 1.00 84.19 98 LEU A C 1
ATOM 774 O O . LEU A 1 98 ? -2.728 2.272 -6.452 1.00 84.19 98 LEU A O 1
ATOM 778 N N . HIS A 1 99 ? -4.318 2.102 -8.030 1.00 82.88 99 HIS A N 1
ATOM 779 C CA . HIS A 1 99 ? -4.266 3.503 -8.434 1.00 82.88 99 HIS A CA 1
ATOM 780 C C . HIS A 1 99 ? -4.655 4.444 -7.285 1.00 82.88 99 HIS A C 1
ATOM 782 O O . HIS A 1 99 ? -3.902 5.366 -6.979 1.00 82.88 99 HIS A O 1
ATOM 788 N N . GLN A 1 100 ? -5.761 4.164 -6.591 1.00 83.44 100 GLN A N 1
ATOM 789 C CA . GLN A 1 100 ? -6.191 4.927 -5.413 1.00 83.44 100 GLN A CA 1
ATOM 790 C C . GLN A 1 100 ? -5.146 4.881 -4.295 1.00 83.44 100 GLN A C 1
ATOM 792 O O . GLN A 1 100 ? -4.778 5.912 -3.742 1.00 83.44 100 GLN A O 1
ATOM 797 N N . TRP A 1 101 ? -4.611 3.693 -4.002 1.00 83.44 101 TRP A N 1
ATOM 798 C CA . TRP A 1 101 ? -3.561 3.513 -3.003 1.00 83.44 101 TRP A CA 1
ATOM 799 C C . TRP A 1 101 ? -2.335 4.379 -3.294 1.00 83.44 101 TRP A C 1
ATOM 801 O O . TRP A 1 101 ? -1.754 4.963 -2.386 1.00 83.44 101 TRP A O 1
ATOM 811 N N . ARG A 1 102 ? -1.939 4.479 -4.562 1.00 80.19 102 ARG A N 1
ATOM 812 C CA . ARG A 1 102 ? -0.796 5.286 -5.006 1.00 80.19 102 ARG A CA 1
ATOM 813 C C . ARG A 1 102 ? -1.018 6.789 -4.891 1.00 80.19 102 ARG A C 1
ATOM 815 O O . ARG A 1 102 ? -0.049 7.511 -4.694 1.00 80.19 102 ARG A O 1
ATOM 822 N N . GLN A 1 103 ? -2.261 7.242 -5.002 1.00 86.56 103 GLN A N 1
ATOM 823 C CA . GLN A 1 103 ? -2.628 8.645 -4.808 1.00 86.56 103 GLN A CA 1
ATOM 824 C C . GLN A 1 103 ? -2.673 9.048 -3.330 1.00 86.56 103 GLN A C 1
ATOM 826 O O . GLN A 1 103 ? -2.748 10.236 -3.026 1.00 86.56 103 GLN A O 1
ATOM 831 N N . LEU A 1 104 ? -2.629 8.087 -2.399 1.00 83.88 104 LEU A N 1
ATOM 832 C CA . LEU A 1 104 ? -2.588 8.405 -0.978 1.00 83.88 104 LEU A CA 1
ATOM 833 C C . LEU A 1 104 ? -1.280 9.133 -0.621 1.00 83.88 104 LEU A C 1
ATOM 835 O O . LEU A 1 104 ? -0.198 8.679 -1.024 1.00 83.88 104 LEU A O 1
ATOM 839 N N . PRO A 1 105 ? -1.353 10.184 0.222 1.00 93.31 105 PRO A N 1
ATOM 840 C CA . PRO A 1 105 ? -0.170 10.813 0.793 1.00 93.31 105 PRO A CA 1
ATOM 841 C C . PRO A 1 105 ? 0.772 9.772 1.420 1.00 93.31 105 PRO A C 1
ATOM 843 O O . PRO A 1 105 ? 0.294 8.772 1.977 1.00 93.31 105 PRO A O 1
ATOM 846 N N . PRO A 1 106 ? 2.099 9.951 1.32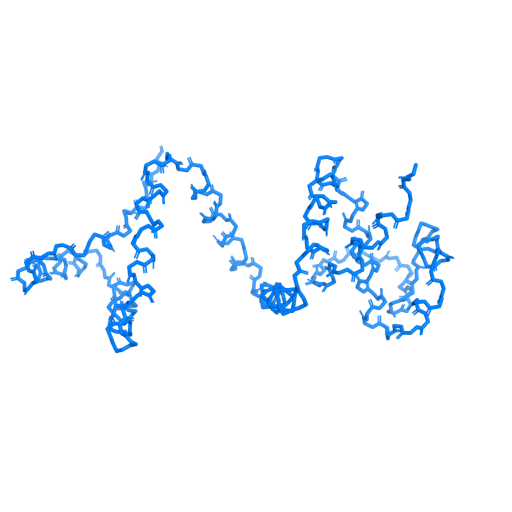2 1.00 85.88 106 PRO A N 1
ATOM 847 C CA . PRO A 1 106 ? 3.070 8.987 1.838 1.00 85.88 106 PRO A CA 1
ATOM 848 C C . PRO A 1 106 ? 2.836 8.646 3.316 1.00 85.88 106 PRO A C 1
ATOM 850 O O . PRO A 1 106 ? 2.840 7.465 3.669 1.00 85.88 106 PRO A O 1
ATOM 853 N N . GLU A 1 107 ? 2.475 9.630 4.136 1.00 87.44 107 GLU A N 1
ATOM 854 C CA . GLU A 1 107 ? 2.170 9.464 5.560 1.00 87.44 107 GLU A CA 1
ATOM 855 C C . GLU A 1 107 ? 0.938 8.574 5.760 1.00 87.44 107 GLU A C 1
ATOM 857 O O . GLU A 1 107 ? 0.908 7.704 6.632 1.00 87.44 107 GLU A O 1
ATOM 862 N N . ARG A 1 108 ? -0.091 8.734 4.916 1.00 87.06 108 ARG A N 1
ATOM 863 C CA . ARG A 1 108 ? -1.284 7.875 4.951 1.00 87.06 108 ARG A CA 1
ATOM 864 C C . ARG A 1 108 ? -0.952 6.444 4.548 1.00 87.06 108 ARG A C 1
ATOM 866 O O . ARG A 1 108 ? -1.406 5.510 5.211 1.00 87.06 108 ARG A O 1
ATOM 873 N N . ARG A 1 109 ? -0.126 6.249 3.516 1.00 86.62 109 ARG A N 1
ATOM 874 C CA . ARG A 1 109 ? 0.334 4.909 3.110 1.00 86.62 109 ARG A CA 1
ATOM 875 C C . ARG A 1 109 ? 1.127 4.231 4.223 1.00 86.62 109 ARG A C 1
ATOM 877 O O . ARG A 1 109 ? 0.947 3.035 4.451 1.00 86.62 109 ARG A O 1
ATOM 884 N N . GLU A 1 110 ? 1.979 4.972 4.923 1.00 86.94 110 GLU A N 1
ATOM 885 C CA . GLU A 1 110 ? 2.737 4.467 6.071 1.00 86.94 110 GLU A CA 1
ATOM 886 C C . GLU A 1 110 ? 1.840 4.093 7.244 1.00 86.94 110 GLU A C 1
ATOM 888 O O . GLU A 1 110 ? 1.955 2.983 7.765 1.00 86.94 110 GLU A O 1
ATOM 893 N N . GLN A 1 111 ? 0.884 4.953 7.601 1.00 86.56 111 GLN A N 1
ATOM 894 C CA . GLN A 1 111 ? -0.107 4.652 8.636 1.00 86.56 111 GLN A CA 1
ATOM 895 C C . GLN A 1 111 ? -0.871 3.359 8.324 1.00 86.56 111 GLN A C 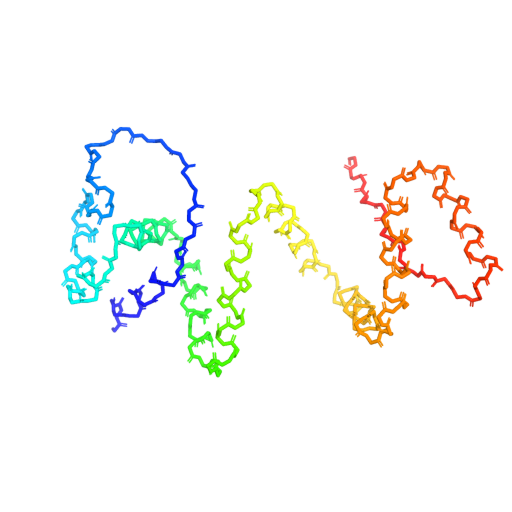1
ATOM 897 O O . GLN A 1 111 ? -1.032 2.507 9.202 1.00 86.56 111 GLN A O 1
ATOM 902 N N . MET A 1 112 ? -1.300 3.178 7.072 1.00 87.62 112 MET A N 1
ATOM 903 C CA . MET A 1 112 ? -2.009 1.974 6.637 1.00 87.62 112 MET A CA 1
ATOM 904 C C . MET A 1 112 ? -1.102 0.736 6.624 1.00 87.62 112 MET A C 1
ATOM 906 O O . MET A 1 112 ? -1.519 -0.318 7.104 1.00 87.62 112 MET A O 1
ATOM 910 N N . ARG A 1 113 ? 0.153 0.849 6.163 1.00 86.62 113 ARG A N 1
ATOM 911 C CA . ARG A 1 113 ? 1.146 -0.241 6.241 1.00 86.62 113 ARG A CA 1
ATOM 912 C C . ARG A 1 113 ? 1.402 -0.667 7.687 1.00 86.62 113 ARG A C 1
ATOM 914 O O . ARG A 1 113 ? 1.399 -1.861 7.982 1.00 86.62 113 ARG A O 1
ATOM 921 N N . ALA A 1 114 ? 1.563 0.292 8.595 1.00 88.62 114 ALA A N 1
ATOM 922 C CA . ALA A 1 114 ? 1.748 0.025 10.016 1.00 88.62 114 ALA A CA 1
ATOM 923 C C . ALA A 1 114 ? 0.506 -0.637 10.634 1.00 88.62 114 ALA A C 1
ATOM 925 O O . ALA A 1 114 ? 0.630 -1.610 11.377 1.00 88.62 114 ALA A O 1
ATOM 926 N N . ALA A 1 115 ? -0.697 -0.159 10.301 1.00 85.94 115 ALA A N 1
ATOM 927 C CA . ALA A 1 115 ? -1.948 -0.767 10.752 1.00 85.94 115 ALA A CA 1
ATOM 928 C C . ALA A 1 115 ? -2.095 -2.213 10.262 1.00 85.94 115 ALA A C 1
ATOM 930 O O . ALA A 1 115 ? -2.428 -3.093 11.056 1.00 85.94 115 ALA A O 1
ATOM 931 N N . TYR A 1 116 ? -1.780 -2.472 8.992 1.00 87.75 116 TYR A N 1
ATOM 932 C CA . TYR A 1 116 ? -1.804 -3.813 8.420 1.00 87.75 116 TYR A CA 1
ATOM 933 C C . TYR A 1 116 ? -0.769 -4.741 9.068 1.00 87.75 116 TYR A C 1
ATOM 935 O O . TYR A 1 116 ? -1.096 -5.876 9.404 1.00 87.75 116 TYR A O 1
ATOM 943 N N . SER A 1 117 ? 0.454 -4.258 9.307 1.00 88.31 117 SER A N 1
ATOM 944 C CA . SER A 1 117 ? 1.492 -5.022 10.011 1.00 88.31 117 SER A CA 1
ATOM 945 C C . SER A 1 117 ? 1.035 -5.420 11.417 1.00 88.31 117 SER A C 1
ATOM 947 O O . SER A 1 117 ? 1.070 -6.600 11.772 1.00 88.31 117 SER A O 1
ATOM 949 N N . ARG A 1 118 ? 0.489 -4.464 12.186 1.00 89.75 118 ARG A N 1
ATOM 950 C CA . ARG A 1 118 ? -0.107 -4.740 13.503 1.00 89.75 118 ARG A CA 1
ATOM 951 C C . ARG A 1 118 ? -1.207 -5.789 13.404 1.00 89.75 118 ARG A C 1
ATOM 953 O O . ARG A 1 118 ? -1.180 -6.748 14.162 1.00 89.75 118 ARG A O 1
ATOM 960 N N . PHE A 1 119 ? -2.137 -5.633 12.461 1.00 85.50 119 PHE A N 1
ATOM 961 C CA . PHE A 1 119 ? -3.221 -6.589 12.247 1.00 85.50 119 PHE A CA 1
ATOM 962 C C . PHE A 1 119 ? -2.700 -7.995 11.924 1.00 85.50 119 PHE A C 1
ATOM 964 O O . PHE A 1 119 ? -3.137 -8.964 12.537 1.00 85.50 119 PHE A O 1
ATOM 971 N N . LYS A 1 120 ? -1.735 -8.122 11.006 1.00 86.88 120 LYS A N 1
ATOM 972 C CA . LYS A 1 120 ? -1.160 -9.414 10.609 1.00 86.88 120 LYS A CA 1
ATOM 973 C C . LYS A 1 120 ? -0.510 -10.136 11.792 1.00 86.88 120 LYS A C 1
ATOM 975 O O . LYS A 1 120 ? -0.648 -11.356 11.881 1.00 86.88 120 LYS A O 1
ATOM 980 N N . ASN A 1 121 ? 0.127 -9.385 12.689 1.00 91.31 121 ASN A N 1
ATOM 981 C CA . ASN A 1 121 ? 0.831 -9.897 13.866 1.00 91.31 121 ASN A CA 1
ATOM 982 C C . ASN A 1 121 ? -0.080 -10.139 15.087 1.00 91.31 121 ASN A C 1
ATOM 984 O O . ASN A 1 121 ? 0.396 -10.618 16.113 1.00 91.31 121 ASN A O 1
ATOM 988 N N . MET A 1 122 ? -1.379 -9.826 15.011 1.00 90.88 122 MET A N 1
ATOM 989 C CA . MET A 1 122 ? -2.323 -10.145 16.088 1.00 90.88 122 MET A CA 1
ATOM 990 C C . MET A 1 122 ? -2.566 -11.660 16.205 1.00 90.88 122 MET A C 1
ATOM 992 O O . MET A 1 122 ? -2.550 -12.367 15.190 1.00 90.88 122 MET A O 1
ATOM 996 N N . PRO A 1 123 ? -2.897 -12.162 17.413 1.00 95.75 123 PRO A N 1
ATOM 997 C CA . PRO A 1 123 ? -3.350 -13.536 17.597 1.00 95.75 123 PRO A CA 1
ATOM 998 C C . PRO A 1 123 ? -4.530 -13.879 16.669 1.00 95.75 123 PRO A C 1
ATOM 1000 O O . PRO A 1 123 ? -5.411 -13.031 16.478 1.00 95.75 123 PRO A O 1
ATOM 1003 N N . PRO A 1 124 ? -4.618 -15.112 16.130 1.00 91.94 124 PRO A N 1
ATOM 1004 C CA . PRO A 1 124 ? -5.664 -15.498 15.180 1.00 91.94 124 PRO A CA 1
ATOM 1005 C C . PRO A 1 124 ? -7.086 -15.175 15.650 1.00 91.94 124 PRO A C 1
ATOM 1007 O O . PRO A 1 124 ? -7.852 -14.591 14.887 1.00 91.94 124 PRO A O 1
ATOM 1010 N N . ALA A 1 125 ? -7.397 -15.446 16.922 1.00 90.44 125 ALA A N 1
ATOM 1011 C CA . ALA A 1 125 ? -8.703 -15.153 17.510 1.00 90.44 125 ALA A CA 1
ATOM 1012 C C . ALA A 1 125 ? -9.045 -13.650 17.488 1.00 90.44 125 ALA A C 1
ATOM 1014 O O . ALA A 1 125 ? -10.180 -13.271 17.211 1.00 90.44 125 ALA A O 1
ATOM 1015 N N . GLN A 1 126 ? -8.064 -12.771 17.721 1.00 84.94 126 GLN A N 1
ATOM 1016 C CA . GLN A 1 126 ? -8.287 -11.321 17.662 1.00 84.94 126 GLN A CA 1
ATOM 1017 C C . GLN A 1 126 ? -8.522 -10.852 16.223 1.00 84.94 126 GLN A C 1
ATOM 1019 O O . GLN A 1 126 ? -9.412 -10.039 15.977 1.00 84.94 126 GLN A O 1
ATOM 1024 N N . ARG A 1 127 ? -7.771 -11.397 15.256 1.00 87.69 127 ARG A N 1
ATOM 1025 C CA . ARG A 1 127 ? -7.983 -11.096 13.831 1.00 87.69 127 ARG A CA 1
ATOM 1026 C C . ARG A 1 127 ? -9.374 -11.523 13.371 1.00 87.69 127 ARG A C 1
ATOM 1028 O O . ARG A 1 127 ? -10.047 -10.743 12.704 1.00 87.69 127 ARG A O 1
ATOM 1035 N N . GLN A 1 128 ? -9.820 -12.716 13.771 1.00 85.25 128 GLN A N 1
ATOM 1036 C CA . GLN A 1 128 ? -11.164 -13.215 13.468 1.00 85.25 128 GLN A CA 1
ATOM 1037 C C . GLN A 1 128 ? -12.250 -12.306 14.045 1.00 85.25 128 GLN A C 1
ATOM 1039 O O . GLN A 1 128 ? -13.180 -11.949 13.332 1.00 85.25 128 GLN A O 1
ATOM 1044 N N . GLN A 1 129 ? -12.102 -11.851 15.292 1.00 83.75 129 GLN A N 1
ATOM 1045 C CA . GLN A 1 129 ? -13.052 -10.908 15.888 1.00 83.75 129 GLN A CA 1
ATOM 1046 C C . GLN A 1 129 ? -13.136 -9.584 15.117 1.00 83.75 129 GLN A C 1
ATOM 1048 O O . GLN A 1 129 ? -14.224 -9.033 14.965 1.00 83.75 129 GLN A O 1
ATOM 1053 N N . ILE A 1 130 ? -12.007 -9.057 14.635 1.00 82.00 130 ILE A N 1
ATOM 1054 C CA . ILE A 1 130 ? -11.993 -7.837 13.815 1.00 82.00 130 ILE A CA 1
ATOM 1055 C C . ILE A 1 130 ? -12.706 -8.082 12.480 1.00 82.00 130 ILE A C 1
ATOM 1057 O O . ILE A 1 130 ? -13.538 -7.267 12.086 1.00 82.00 130 ILE A O 1
ATOM 1061 N N . MET A 1 131 ? -12.417 -9.204 11.818 1.00 83.00 131 MET A N 1
ATOM 1062 C CA . MET A 1 131 ? -13.032 -9.559 10.536 1.00 83.00 131 MET A CA 1
ATOM 1063 C C . MET A 1 131 ? -14.549 -9.741 10.659 1.00 83.00 131 MET A C 1
ATOM 1065 O O . MET A 1 131 ? -15.286 -9.115 9.909 1.00 83.00 131 MET A O 1
ATOM 1069 N N . GLN A 1 132 ? -15.027 -10.462 11.677 1.00 82.25 132 GLN A N 1
ATOM 1070 C CA . GLN A 1 132 ? -16.464 -10.640 11.937 1.00 82.25 132 GLN A CA 1
ATOM 1071 C C . GLN A 1 132 ? -17.191 -9.308 12.166 1.00 82.25 132 GLN A C 1
ATOM 1073 O O . GLN A 1 132 ? -18.295 -9.090 11.671 1.00 82.25 132 GLN A O 1
ATOM 1078 N N . ARG A 1 133 ? -16.571 -8.376 12.903 1.00 80.88 133 ARG A N 1
ATOM 1079 C CA . ARG A 1 133 ? -17.146 -7.037 13.116 1.00 80.88 133 ARG A CA 1
ATOM 1080 C C . ARG A 1 133 ? -17.216 -6.239 11.822 1.00 80.88 133 ARG A C 1
ATOM 1082 O O . ARG A 1 133 ? -18.186 -5.516 11.608 1.00 80.88 133 ARG A O 1
ATOM 1089 N N . TYR A 1 134 ? -16.187 -6.348 10.987 1.00 82.19 134 TYR A N 1
ATOM 1090 C CA . TYR A 1 134 ? -16.159 -5.689 9.690 1.00 82.19 134 TYR A CA 1
ATOM 1091 C C . TYR A 1 134 ? -17.229 -6.257 8.751 1.00 82.19 134 TYR A C 1
ATOM 1093 O O . TYR A 1 134 ? -17.965 -5.483 8.148 1.00 82.19 134 TYR A O 1
ATOM 1101 N N . GLU A 1 135 ? -17.378 -7.581 8.687 1.00 82.12 135 GLU A N 1
ATOM 1102 C CA . GLU A 1 135 ? -18.437 -8.247 7.920 1.00 82.12 135 GLU A CA 1
ATOM 1103 C C . GLU A 1 135 ? -19.828 -7.794 8.370 1.00 82.12 135 GLU A C 1
ATOM 1105 O O . GLU A 1 135 ? -20.632 -7.370 7.543 1.00 82.12 135 GLU A O 1
ATOM 1110 N N . HIS A 1 136 ? -20.087 -7.777 9.681 1.00 80.94 136 HIS A N 1
ATOM 1111 C CA . HIS A 1 136 ? -21.356 -7.283 10.213 1.00 80.94 136 HIS A CA 1
ATOM 1112 C C . HIS A 1 136 ? -21.612 -5.816 9.830 1.00 80.94 136 HIS A C 1
ATOM 1114 O O . HIS A 1 136 ? -22.701 -5.465 9.385 1.00 80.94 136 HIS A O 1
ATOM 1120 N N . PHE A 1 137 ? -20.594 -4.955 9.923 1.00 79.31 137 PHE A N 1
ATOM 1121 C CA . PHE A 1 137 ? -20.695 -3.559 9.492 1.00 79.31 137 PHE A CA 1
ATOM 1122 C C . PHE A 1 137 ? -21.021 -3.417 7.992 1.00 79.31 137 PHE A C 1
ATOM 1124 O O . PHE A 1 137 ? -21.810 -2.549 7.611 1.00 79.31 137 PHE A O 1
ATOM 1131 N N . GLN A 1 138 ? -20.455 -4.277 7.137 1.00 80.75 138 GLN A N 1
ATOM 1132 C CA . GLN A 1 138 ? -20.755 -4.315 5.699 1.00 80.75 138 GLN A CA 1
ATOM 1133 C C . GLN A 1 138 ? -22.169 -4.825 5.385 1.00 80.75 138 GLN A C 1
ATOM 1135 O O . GLN A 1 138 ? -22.680 -4.557 4.299 1.00 80.75 138 GLN A O 1
ATOM 1140 N N . GLN A 1 139 ? -22.815 -5.518 6.321 1.00 85.12 139 GLN A N 1
ATOM 1141 C CA . GLN A 1 139 ? -24.202 -5.974 6.196 1.00 85.12 139 GLN A CA 1
ATOM 1142 C C . GLN A 1 139 ? -25.218 -4.943 6.706 1.00 85.12 139 GLN A C 1
ATOM 1144 O O . GLN A 1 139 ? -26.405 -5.063 6.411 1.00 85.12 139 GLN A O 1
ATOM 1149 N N . LEU A 1 140 ? -24.781 -3.915 7.446 1.00 82.56 140 LEU A N 1
ATOM 1150 C CA . LEU A 1 140 ? -25.682 -2.864 7.921 1.00 82.56 140 LEU A CA 1
ATOM 1151 C C . LEU A 1 140 ? -26.307 -2.092 6.745 1.00 82.56 140 LEU A C 1
ATOM 1153 O O . LEU A 1 140 ? -25.576 -1.768 5.794 1.00 82.56 140 LEU A O 1
ATOM 1157 N N . PRO A 1 141 ? -27.599 -1.709 6.849 1.00 91.50 141 PRO A N 1
ATOM 1158 C CA . PRO A 1 141 ? -28.229 -0.775 5.921 1.00 91.50 141 PRO A CA 1
ATOM 1159 C C . PRO A 1 141 ? -27.428 0.532 5.801 1.00 91.50 141 PRO A C 1
ATOM 1161 O O . PRO A 1 141 ? -26.809 0.948 6.792 1.00 91.50 141 PRO A O 1
ATOM 1164 N N . PRO A 1 142 ? -27.437 1.207 4.636 1.00 89.81 142 PRO A N 1
ATOM 1165 C CA . PRO A 1 142 ? -26.635 2.409 4.396 1.00 89.81 142 PRO A CA 1
ATOM 1166 C C . PRO A 1 142 ? -26.795 3.487 5.475 1.00 89.81 142 PRO A C 1
ATOM 1168 O O . PRO A 1 142 ? -25.805 4.043 5.952 1.00 89.81 142 PRO A O 1
ATOM 1171 N N . GLU A 1 143 ? -28.021 3.728 5.939 1.00 87.19 143 GLU A N 1
ATOM 1172 C CA . GLU A 1 143 ? -28.329 4.734 6.958 1.00 87.19 143 GLU A CA 1
ATOM 1173 C C . GLU A 1 143 ? -27.724 4.360 8.316 1.00 87.19 143 GLU A C 1
ATOM 1175 O O . GLU A 1 143 ? -27.201 5.211 9.038 1.00 87.19 143 GLU A O 1
ATOM 1180 N N . GLN A 1 144 ? -27.758 3.072 8.671 1.00 80.50 144 GLN A N 1
ATOM 1181 C CA . GLN A 1 144 ? -27.150 2.583 9.908 1.00 80.50 144 GLN A CA 1
ATOM 1182 C C . GLN A 1 144 ? -25.627 2.640 9.836 1.00 80.50 144 GLN A C 1
ATOM 1184 O O . GLN A 1 144 ? -24.974 3.065 10.791 1.00 80.50 144 GLN A O 1
ATOM 1189 N N . ARG A 1 145 ? -25.055 2.289 8.681 1.00 80.56 145 ARG A N 1
ATOM 1190 C CA . ARG A 1 145 ? -23.621 2.420 8.428 1.00 80.56 145 ARG A CA 1
ATOM 1191 C C . ARG A 1 145 ? -23.168 3.868 8.589 1.00 80.56 145 ARG A C 1
ATOM 1193 O O . ARG A 1 145 ? -22.179 4.123 9.275 1.00 80.56 145 ARG A O 1
ATOM 1200 N N . GLN A 1 146 ? -23.925 4.814 8.034 1.00 82.69 146 GLN A N 1
ATOM 1201 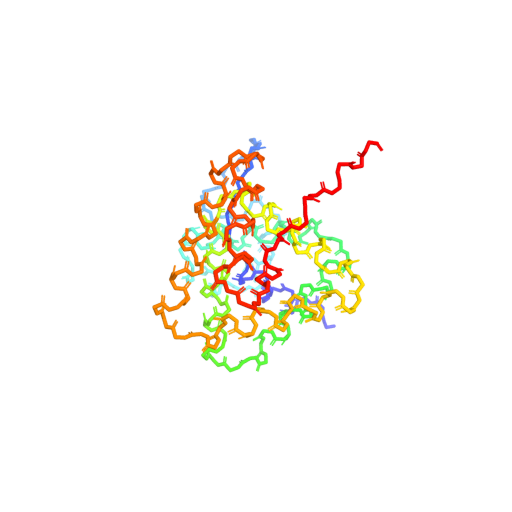C CA . GLN A 1 146 ? -23.627 6.237 8.158 1.00 82.69 146 GLN A CA 1
ATOM 1202 C C . GLN A 1 146 ? -23.698 6.713 9.613 1.00 82.69 146 GLN A C 1
ATOM 1204 O O . GLN A 1 146 ? -22.824 7.458 10.051 1.00 82.69 146 GLN A O 1
ATOM 1209 N N . LYS A 1 147 ? -24.677 6.243 10.398 1.00 82.12 147 LYS A N 1
ATOM 1210 C CA . LYS A 1 147 ? -24.736 6.537 11.841 1.00 82.12 147 LYS A CA 1
ATOM 1211 C C . LYS A 1 147 ? -23.483 6.051 12.571 1.00 82.12 147 LYS A C 1
ATOM 1213 O O . LYS A 1 147 ? -22.909 6.811 13.347 1.00 82.12 147 LYS A O 1
ATOM 1218 N N . VAL A 1 148 ? -23.024 4.828 12.296 1.00 79.94 148 VAL A N 1
ATOM 1219 C CA . VAL A 1 148 ? -21.790 4.287 12.894 1.00 79.94 148 VAL A CA 1
ATOM 1220 C C . VAL A 1 148 ? -20.575 5.144 12.523 1.00 79.94 148 VAL A C 1
ATOM 1222 O O . VAL A 1 148 ? -19.793 5.502 13.404 1.00 79.94 148 VAL A O 1
ATOM 1225 N N . LEU A 1 149 ? -20.437 5.526 11.250 1.00 81.56 149 LEU A N 1
ATOM 1226 C CA . LEU A 1 149 ? -19.339 6.380 10.783 1.00 81.56 149 LEU A CA 1
ATOM 1227 C C . LEU A 1 149 ? -19.368 7.772 11.432 1.00 81.56 149 LEU A C 1
ATOM 1229 O O . LEU A 1 149 ? -18.337 8.246 11.908 1.00 81.56 149 LEU A O 1
ATOM 1233 N N . ASN A 1 150 ? -20.545 8.395 11.529 1.00 83.81 150 ASN A N 1
ATOM 1234 C CA . ASN A 1 150 ? -20.718 9.701 12.169 1.00 83.81 150 ASN A CA 1
ATOM 1235 C C . ASN A 1 150 ? -20.366 9.652 13.664 1.00 83.81 150 ASN A C 1
ATOM 1237 O O . ASN A 1 150 ? -19.692 10.546 14.178 1.00 83.81 150 ASN A O 1
ATOM 1241 N N . ASN A 1 151 ? -20.784 8.592 14.362 1.00 82.50 151 ASN A N 1
ATOM 1242 C CA . ASN A 1 151 ? -20.447 8.389 15.771 1.00 82.50 151 ASN A CA 1
ATOM 1243 C C . ASN A 1 151 ? -18.941 8.200 15.961 1.00 82.50 151 ASN A C 1
ATOM 1245 O O . ASN A 1 151 ? -18.361 8.788 16.871 1.00 82.50 151 ASN A O 1
ATOM 1249 N N . TYR A 1 152 ? -18.299 7.428 15.080 1.00 81.31 152 TYR A N 1
ATOM 1250 C CA . TYR A 1 152 ? -16.851 7.241 15.100 1.00 81.31 152 TYR A CA 1
ATOM 1251 C C . TYR A 1 152 ? -16.099 8.560 14.877 1.00 81.31 152 TYR A C 1
ATOM 1253 O O . TYR A 1 152 ? -15.176 8.873 15.627 1.00 81.31 152 TYR A O 1
ATOM 1261 N N . GLN A 1 153 ? -16.526 9.370 13.905 1.00 80.62 153 GLN A N 1
ATOM 1262 C CA . GLN A 1 153 ? -15.931 10.682 13.647 1.00 80.62 153 GLN A CA 1
ATOM 1263 C C . GLN A 1 153 ? -16.077 11.618 14.854 1.00 80.62 153 GLN A C 1
ATOM 1265 O O . GLN A 1 153 ? -15.112 12.274 15.244 1.00 80.62 153 GLN A O 1
ATOM 1270 N N . ARG A 1 154 ? -17.254 11.639 15.492 1.00 82.25 154 ARG A N 1
ATOM 1271 C CA . ARG A 1 154 ? -17.475 12.412 16.720 1.00 82.25 154 ARG A CA 1
ATOM 1272 C C . ARG A 1 154 ? -16.557 11.934 17.848 1.00 82.25 154 ARG A C 1
ATOM 1274 O O . ARG A 1 154 ? -15.914 12.750 18.497 1.00 82.25 154 ARG A O 1
ATOM 1281 N N . TRP A 1 155 ? -16.439 10.621 18.039 1.00 81.25 155 TRP A N 1
ATOM 1282 C CA . TRP A 1 155 ? -15.576 10.023 19.061 1.00 81.25 155 TRP A CA 1
ATOM 1283 C C . TRP A 1 155 ? -14.092 10.378 18.875 1.00 81.25 155 TRP A C 1
ATOM 1285 O O . TRP A 1 155 ? -13.385 10.640 19.852 1.00 81.25 155 TRP A O 1
ATOM 1295 N N . GLN A 1 156 ? -13.608 10.439 17.629 1.00 80.38 156 GLN A N 1
ATOM 1296 C CA . GLN A 1 156 ? -12.224 10.829 17.336 1.00 80.38 156 GLN A CA 1
ATOM 1297 C C . GLN A 1 156 ? -11.902 12.256 17.801 1.00 80.38 156 GLN A C 1
ATOM 1299 O O . GLN A 1 156 ? -10.770 12.509 18.204 1.00 80.38 156 GLN A O 1
ATOM 1304 N N . GLN A 1 157 ? -12.893 13.150 17.799 1.00 85.50 157 GLN A N 1
ATOM 1305 C CA . GLN A 1 157 ? -12.752 14.557 18.186 1.00 85.50 157 GLN A CA 1
ATOM 1306 C C . GLN A 1 157 ? -12.952 14.804 19.693 1.00 85.50 157 GLN A C 1
ATOM 1308 O O . GLN A 1 157 ? -12.692 15.905 20.167 1.00 85.50 157 GLN A O 1
ATOM 1313 N N . MET A 1 158 ? -13.407 13.800 20.448 1.00 86.44 158 MET A N 1
ATOM 1314 C CA . MET A 1 158 ? -13.673 13.920 21.885 1.00 86.44 158 MET A CA 1
ATOM 1315 C C . MET A 1 158 ? -12.402 13.840 22.743 1.00 86.44 158 MET A C 1
ATOM 1317 O O . MET A 1 158 ? -11.487 13.065 22.439 1.00 86.44 158 MET A O 1
ATOM 1321 N N . THR A 1 159 ? -12.396 14.563 23.871 1.00 91.44 159 THR A N 1
ATOM 1322 C CA . THR A 1 159 ? -11.402 14.398 24.951 1.00 91.44 159 THR A CA 1
ATOM 1323 C C . THR A 1 159 ? -11.566 13.044 25.660 1.00 91.44 159 THR A C 1
ATOM 1325 O O . THR A 1 159 ? -12.616 12.403 25.529 1.00 91.44 159 THR A O 1
ATOM 1328 N N . PRO A 1 160 ? -10.566 12.569 26.427 1.00 88.00 160 PRO A N 1
ATOM 1329 C CA . PRO A 1 160 ? -10.694 11.334 27.203 1.00 88.00 160 PRO A CA 1
ATOM 1330 C C . PRO A 1 160 ? -11.936 11.302 28.109 1.00 88.00 160 PRO A C 1
ATOM 1332 O O . PRO A 1 160 ? -12.644 10.295 28.142 1.00 88.00 160 PRO A O 1
ATOM 1335 N N . GLU A 1 161 ? -12.255 12.411 28.775 1.00 87.12 161 GLU A N 1
ATOM 1336 C CA . GLU A 1 161 ? -13.408 12.553 29.673 1.00 87.12 161 GLU A CA 1
ATOM 1337 C C . GLU A 1 161 ? -14.723 12.488 28.889 1.00 87.12 161 GLU A C 1
ATOM 1339 O O . GLU A 1 161 ? -15.646 11.762 29.260 1.00 87.12 161 GLU A O 1
ATOM 1344 N N . GLN A 1 162 ? -14.786 13.183 27.749 1.00 86.56 162 GLN A N 1
ATOM 1345 C CA . GLN A 1 162 ? -15.943 13.145 26.854 1.00 86.56 162 GLN A CA 1
ATOM 1346 C C . GLN A 1 162 ? -16.176 11.741 26.286 1.00 86.56 162 GLN A C 1
ATOM 1348 O O . GLN A 1 162 ? -17.320 11.308 26.171 1.00 86.56 162 GLN A O 1
ATOM 1353 N N . ARG A 1 163 ? -15.109 10.993 25.973 1.00 85.19 163 ARG A N 1
ATOM 1354 C CA . ARG A 1 163 ? -15.212 9.599 25.513 1.00 85.19 163 ARG A CA 1
ATOM 1355 C C . ARG A 1 163 ? -15.741 8.672 26.601 1.00 85.19 163 ARG A C 1
ATOM 1357 O O . ARG A 1 163 ? -16.541 7.790 26.289 1.00 85.19 163 ARG A O 1
ATOM 1364 N N . GLN A 1 164 ? -15.317 8.859 27.854 1.00 81.25 164 GLN A N 1
ATOM 1365 C CA . GLN A 1 164 ? -15.847 8.080 28.975 1.00 81.25 164 GLN A CA 1
ATOM 1366 C C . GLN A 1 164 ? -17.347 8.313 29.143 1.00 81.25 164 GLN A C 1
ATOM 1368 O O . GLN A 1 164 ? -18.103 7.351 29.265 1.00 81.25 164 GLN A O 1
ATOM 1373 N N . GLU A 1 165 ? -17.783 9.570 29.111 1.00 81.75 165 GLU A N 1
ATOM 1374 C CA . GLU A 1 165 ? -19.201 9.897 29.240 1.00 81.75 165 GLU A CA 1
ATOM 1375 C C . GLU A 1 165 ? -20.013 9.399 28.037 1.00 81.75 165 GLU A C 1
ATOM 1377 O O . GLU A 1 165 ? -21.072 8.799 28.211 1.00 81.75 165 GLU A O 1
ATOM 1382 N N . PHE A 1 166 ? -19.477 9.533 26.821 1.00 80.62 166 PHE A N 1
ATOM 1383 C CA . PHE A 1 166 ? -20.090 8.985 25.612 1.00 80.62 166 PHE A CA 1
ATOM 1384 C C . PHE A 1 166 ? -20.289 7.464 25.710 1.00 80.62 166 PHE A C 1
ATOM 1386 O O . PHE A 1 166 ? -21.372 6.966 25.408 1.00 80.62 166 PHE A O 1
ATOM 1393 N N . SER A 1 167 ? -19.281 6.724 26.190 1.00 75.44 167 SER A N 1
ATOM 1394 C CA . SER A 1 167 ? -19.375 5.273 26.406 1.00 75.44 167 SER A CA 1
ATOM 1395 C C . SER A 1 167 ? -20.432 4.919 27.466 1.00 75.44 167 SER A C 1
ATOM 1397 O O . SER A 1 167 ? -21.268 4.040 27.239 1.00 75.44 167 SER A O 1
ATOM 1399 N N . ARG A 1 168 ? -20.479 5.662 28.586 1.00 78.00 168 ARG A N 1
ATOM 1400 C CA . ARG A 1 168 ? -21.499 5.487 29.639 1.00 78.00 168 ARG A CA 1
ATOM 1401 C C . ARG A 1 168 ? -22.918 5.724 29.121 1.00 78.00 168 ARG A C 1
ATOM 1403 O O . ARG A 1 168 ? -23.800 4.908 29.382 1.00 78.00 168 ARG A O 1
ATOM 1410 N N . GLN A 1 169 ? -23.152 6.813 28.388 1.00 72.12 169 GLN A N 1
ATOM 1411 C CA . GLN A 1 169 ? -24.470 7.131 27.824 1.00 72.12 169 GLN A CA 1
ATOM 1412 C C . GLN A 1 169 ? -24.908 6.100 26.787 1.00 72.12 169 GLN A C 1
ATOM 1414 O O . GLN A 1 169 ? -26.071 5.687 26.757 1.00 72.12 169 GLN A O 1
ATOM 1419 N N . TRP A 1 170 ? -23.973 5.634 25.964 1.00 67.94 170 TRP A N 1
ATOM 1420 C CA . TRP A 1 170 ? -24.265 4.620 24.963 1.00 67.94 170 TRP A CA 1
ATOM 1421 C C . TRP A 1 170 ? -24.637 3.274 25.596 1.00 67.94 170 TRP A C 1
ATOM 1423 O O . TRP A 1 170 ? -25.621 2.658 25.190 1.00 67.94 170 TRP A O 1
ATOM 1433 N N . GLY A 1 171 ? -23.913 2.850 26.638 1.00 66.62 171 GLY A N 1
ATOM 1434 C CA . GLY A 1 171 ? -24.210 1.621 27.382 1.00 66.62 171 GLY A CA 1
ATOM 1435 C C . GLY A 1 171 ? -25.543 1.647 28.142 1.00 66.62 171 GLY A C 1
ATOM 1436 O O . GLY A 1 171 ? -26.116 0.592 28.388 1.00 66.62 171 GLY A O 1
ATOM 1437 N N . ARG A 1 172 ? -26.063 2.836 28.485 1.00 66.38 172 ARG A N 1
ATOM 1438 C CA . ARG A 1 172 ? -27.394 3.004 29.103 1.00 66.38 172 ARG A CA 1
ATOM 1439 C C . ARG A 1 172 ? -28.544 2.956 28.095 1.00 66.38 172 ARG A C 1
ATOM 1441 O O . ARG A 1 172 ? -29.637 2.533 28.447 1.00 66.38 172 ARG A O 1
ATOM 1448 N N . THR A 1 173 ? -28.319 3.432 26.871 1.00 57.00 173 THR A N 1
ATOM 1449 C CA . THR A 1 173 ? -29.371 3.592 25.847 1.00 57.00 173 THR A CA 1
ATOM 1450 C C . THR A 1 173 ? -29.504 2.384 24.926 1.00 57.00 173 THR A C 1
ATOM 1452 O O . THR A 1 173 ? -30.585 2.129 24.404 1.00 57.00 173 THR A O 1
ATOM 1455 N N . HIS A 1 174 ? -28.428 1.622 24.734 1.00 55.66 174 HIS A N 1
ATOM 1456 C CA . HIS A 1 174 ? -28.412 0.426 23.902 1.00 55.66 174 HIS A CA 1
ATOM 1457 C C . HIS A 1 174 ? -27.998 -0.761 24.774 1.00 55.66 174 HIS A C 1
ATOM 1459 O O . HIS A 1 174 ? -26.886 -0.780 25.297 1.00 55.66 174 HIS A O 1
ATOM 1465 N N . ASN A 1 175 ? -28.857 -1.780 24.897 1.00 43.12 175 ASN A N 1
ATOM 1466 C CA . ASN A 1 175 ? -28.606 -3.004 25.680 1.00 43.12 175 ASN A CA 1
ATOM 1467 C C . ASN A 1 175 ? -27.534 -3.929 25.043 1.00 43.12 175 ASN A C 1
ATOM 1469 O O . ASN A 1 175 ? -27.580 -5.151 25.144 1.00 43.12 175 ASN A O 1
ATOM 1473 N N . ALA A 1 176 ? -26.583 -3.343 24.319 1.00 40.88 176 ALA A N 1
ATOM 1474 C CA . ALA A 1 176 ? -25.496 -3.999 23.624 1.00 40.88 176 ALA A CA 1
ATOM 1475 C C . ALA A 1 176 ? -24.326 -3.015 23.544 1.00 40.88 176 ALA A C 1
ATOM 1477 O O . ALA A 1 176 ? -24.439 -1.935 22.965 1.00 40.88 176 ALA A O 1
ATOM 1478 N N . HIS A 1 177 ? -23.183 -3.396 24.114 1.00 38.41 177 HIS A N 1
ATOM 1479 C CA . HIS A 1 177 ? -21.936 -2.671 23.907 1.00 38.41 177 HIS A CA 1
ATOM 1480 C C . HIS A 1 177 ? -21.613 -2.671 22.407 1.00 38.41 177 HIS A C 1
ATOM 1482 O O . HIS A 1 177 ? -21.350 -3.750 21.858 1.00 38.41 177 HIS A O 1
ATOM 1488 N N . PRO A 1 178 ? -21.502 -1.517 21.726 1.00 44.09 178 PRO A N 1
ATOM 1489 C CA . PRO A 1 178 ? -20.662 -1.485 20.552 1.00 44.09 178 PRO A CA 1
ATOM 1490 C C . PRO A 1 178 ? -19.247 -1.712 21.082 1.00 44.09 178 PRO A C 1
ATOM 1492 O O . PRO A 1 178 ? -18.608 -0.798 21.591 1.00 44.09 178 PRO A O 1
ATOM 1495 N N . ARG A 1 179 ? -18.712 -2.932 20.969 1.00 47.16 179 ARG A N 1
ATOM 1496 C CA . ARG A 1 179 ? -17.283 -3.213 21.212 1.00 47.16 179 ARG A CA 1
ATOM 1497 C C . ARG A 1 179 ? -16.383 -2.511 20.167 1.00 47.16 179 ARG A C 1
ATOM 1499 O O . ARG A 1 179 ? -15.330 -3.029 19.817 1.00 47.16 179 ARG A O 1
ATOM 1506 N N . PHE A 1 180 ? -16.783 -1.350 19.655 1.00 42.97 180 PHE A N 1
ATOM 1507 C CA . PHE A 1 180 ? -16.010 -0.411 18.849 1.00 42.97 180 PHE A CA 1
ATOM 1508 C C . PHE A 1 180 ? -15.164 0.515 19.731 1.00 42.97 180 PHE A C 1
ATOM 1510 O O . PHE A 1 180 ? -14.858 1.625 19.319 1.00 42.97 180 PHE A O 1
ATOM 1517 N N . GLU A 1 181 ? -14.754 0.093 20.928 1.00 41.41 181 GLU A N 1
ATOM 1518 C CA . GLU A 1 181 ? -13.574 0.702 21.532 1.00 41.41 181 GLU A CA 1
ATOM 1519 C C . GLU A 1 181 ? -12.360 0.236 20.714 1.00 41.41 181 GLU A C 1
ATOM 1521 O O . GLU A 1 181 ? -11.979 -0.940 20.813 1.00 41.41 181 GLU A O 1
ATOM 1526 N N . PRO A 1 182 ? -11.712 1.088 19.889 1.00 36.12 182 PRO A N 1
ATOM 1527 C CA . PRO A 1 182 ? -10.304 0.862 19.641 1.00 36.12 182 PRO A CA 1
ATOM 1528 C C . PRO A 1 182 ? -9.656 0.925 21.022 1.00 36.12 182 PRO A C 1
ATOM 1530 O O . PRO A 1 182 ? -9.637 1.985 21.649 1.00 36.12 182 PRO A O 1
ATOM 1533 N N . LYS A 1 183 ? -9.180 -0.217 21.535 1.00 33.19 183 LYS A N 1
ATOM 1534 C CA . LYS A 1 183 ? -8.333 -0.203 22.729 1.00 33.19 183 LYS A CA 1
ATOM 1535 C C . LYS A 1 183 ? -7.269 0.872 22.486 1.00 33.19 183 LYS A C 1
ATOM 1537 O O . LYS A 1 183 ? -6.661 0.829 21.407 1.00 33.19 183 LYS A O 1
ATOM 1542 N N . PRO A 1 184 ? -7.072 1.837 23.405 1.00 28.61 184 PRO A N 1
ATOM 1543 C CA . PRO A 1 184 ? -5.994 2.799 23.245 1.00 28.61 184 PRO A CA 1
ATOM 1544 C C . PRO A 1 184 ? -4.714 2.001 22.963 1.00 28.61 184 PRO A C 1
ATOM 1546 O O . PRO A 1 184 ? -4.533 0.939 23.579 1.00 28.61 184 PRO A O 1
ATOM 1549 N N . PRO A 1 185 ? -3.874 2.412 21.991 1.00 30.27 185 PRO A N 1
ATOM 1550 C CA . PRO A 1 185 ? -2.585 1.764 21.814 1.00 30.27 185 PRO A CA 1
ATOM 1551 C C . PRO A 1 185 ? -1.934 1.741 23.192 1.00 30.27 185 PRO A C 1
ATOM 1553 O O . PRO A 1 185 ? -1.847 2.783 23.840 1.00 30.27 185 PRO A O 1
ATOM 1556 N N . LYS A 1 186 ? -1.573 0.547 23.680 1.00 31.36 186 LYS A N 1
ATOM 1557 C CA . LYS A 1 186 ? -0.755 0.449 24.884 1.00 31.36 186 LYS A CA 1
ATOM 1558 C C . LYS A 1 186 ? 0.473 1.298 24.586 1.00 31.36 186 LYS A C 1
ATOM 1560 O O . LYS A 1 186 ? 1.244 0.939 23.697 1.00 31.36 186 LYS A O 1
ATOM 1565 N N . LEU A 1 187 ? 0.592 2.442 25.254 1.00 28.97 187 LEU A N 1
ATOM 1566 C CA . LEU A 1 187 ? 1.852 3.151 25.343 1.00 28.97 187 LEU A CA 1
ATOM 1567 C C . LEU A 1 187 ? 2.750 2.181 26.107 1.00 28.97 187 LEU A C 1
ATOM 1569 O O . LEU A 1 187 ? 2.613 2.010 27.315 1.00 28.97 187 LEU A O 1
ATOM 1573 N N . LEU A 1 188 ? 3.529 1.405 25.354 1.00 31.19 188 LEU A N 1
ATOM 1574 C CA . LEU A 1 188 ? 4.669 0.703 25.907 1.00 31.19 188 LEU A CA 1
ATOM 1575 C C . LEU A 1 188 ? 5.632 1.824 26.299 1.00 31.19 188 LEU A C 1
ATOM 1577 O O . LEU A 1 188 ? 6.191 2.479 25.419 1.00 31.19 188 LEU A O 1
ATOM 1581 N N . HIS A 1 189 ? 5.672 2.119 27.597 1.00 34.19 189 HIS A N 1
ATOM 1582 C CA . HIS A 1 189 ? 6.823 2.760 28.216 1.00 34.19 189 HIS A CA 1
ATOM 1583 C C . HIS A 1 189 ? 8.017 1.810 28.139 1.00 34.19 189 HIS A C 1
ATOM 1585 O O . HIS A 1 189 ? 7.783 0.580 28.241 1.00 34.19 189 HIS A O 1
#

Foldseek 3Di:
DPDPLLLVLLLLLQFDDDDDDDDPPDPQLDQPDPVLVVSCVVPVPVSVPDDSSSSNRSNVSVVVLVVDDPVRSVVSSVVVVVLVVDDPVVVVVVSVVSRVLSPDDPVVNVVVVVVVVVLVPDDPVVNVVVVVLVVVLVVDDPVVNVVVVVVVVVLVPDDPVRNVVVQVVCVVPDVDRPPPPPPPPPPPD